Protein AF-A0A1Y4AAC9-F1 (afdb_monomer)

Structure (mmCIF, N/CA/C/O backbone):
data_AF-A0A1Y4AAC9-F1
#
_entry.id   AF-A0A1Y4AAC9-F1
#
loop_
_atom_site.group_PDB
_atom_site.id
_atom_site.type_symbol
_atom_site.label_atom_id
_atom_site.label_alt_id
_atom_site.label_comp_id
_atom_site.label_asym_id
_atom_site.label_entity_id
_atom_site.label_seq_id
_atom_site.pdbx_PDB_ins_code
_atom_site.Cartn_x
_atom_site.Cartn_y
_atom_site.Cartn_z
_atom_site.occupancy
_atom_site.B_iso_or_equiv
_atom_site.auth_seq_id
_atom_site.auth_comp_id
_atom_site.auth_asym_id
_atom_site.auth_atom_id
_atom_site.pdbx_PDB_model_num
ATOM 1 N N . MET A 1 1 ? -15.445 -63.178 -0.145 1.00 44.62 1 MET A N 1
ATOM 2 C CA . MET A 1 1 ? -15.438 -62.225 -1.276 1.00 44.62 1 MET A CA 1
ATOM 3 C C . MET A 1 1 ? -16.020 -60.891 -0.813 1.00 44.62 1 MET A C 1
ATOM 5 O O . MET A 1 1 ? -17.207 -60.673 -0.982 1.00 44.62 1 MET A O 1
ATOM 9 N N . GLN A 1 2 ? -15.232 -60.040 -0.141 1.00 46.06 2 GLN A N 1
ATOM 10 C CA . GLN A 1 2 ? -15.738 -58.754 0.384 1.00 46.06 2 GLN A CA 1
ATOM 11 C C . GLN A 1 2 ? -14.618 -57.751 0.736 1.00 46.06 2 GLN A C 1
ATOM 13 O O . GLN A 1 2 ? -14.763 -56.946 1.645 1.00 46.06 2 GLN A O 1
ATOM 18 N N . LYS A 1 3 ? -13.459 -57.831 0.064 1.00 42.75 3 LYS A N 1
ATOM 19 C CA . LYS A 1 3 ? -12.331 -56.900 0.289 1.00 42.75 3 LYS A CA 1
ATOM 20 C C . LYS A 1 3 ? -11.866 -56.167 -0.971 1.00 42.75 3 LYS A C 1
ATOM 22 O O . LYS A 1 3 ? -11.104 -55.218 -0.870 1.00 42.75 3 LYS A O 1
ATOM 27 N N . THR A 1 4 ? -12.376 -56.542 -2.142 1.00 48.53 4 THR A N 1
ATOM 28 C CA . THR A 1 4 ? -11.989 -55.939 -3.426 1.00 48.53 4 THR A CA 1
ATOM 29 C C . THR A 1 4 ? -12.880 -54.767 -3.847 1.00 48.53 4 THR A C 1
ATOM 31 O O . THR A 1 4 ? -12.538 -54.066 -4.788 1.00 48.53 4 THR A O 1
ATOM 34 N N . LEU A 1 5 ? -14.005 -54.525 -3.158 1.00 44.66 5 LEU A N 1
ATOM 35 C CA . LEU A 1 5 ? -14.966 -53.484 -3.552 1.00 44.66 5 LEU A CA 1
ATOM 36 C C . LEU A 1 5 ? -14.693 -52.101 -2.934 1.00 44.66 5 LEU A C 1
ATOM 38 O O . LEU A 1 5 ? -15.194 -51.108 -3.441 1.00 44.66 5 LEU A O 1
ATOM 42 N N . ILE A 1 6 ? -13.896 -52.016 -1.863 1.00 46.81 6 ILE A N 1
ATOM 43 C CA . ILE A 1 6 ? -13.642 -50.738 -1.165 1.00 46.81 6 ILE A CA 1
ATOM 44 C C . ILE A 1 6 ? -12.496 -49.950 -1.823 1.00 46.81 6 ILE A C 1
ATOM 46 O O . ILE A 1 6 ? -12.459 -48.728 -1.741 1.00 46.81 6 ILE A O 1
ATOM 50 N N . LEU A 1 7 ? -11.605 -50.616 -2.565 1.00 35.84 7 LEU A N 1
ATOM 51 C CA . LEU A 1 7 ? -10.463 -49.952 -3.204 1.00 35.84 7 LEU A CA 1
ATOM 52 C C . LEU A 1 7 ? -10.828 -49.204 -4.504 1.00 35.84 7 LEU A C 1
ATOM 54 O O . LEU A 1 7 ? -10.039 -48.398 -4.979 1.00 35.84 7 LEU A O 1
ATOM 58 N N . LEU A 1 8 ? -12.020 -49.437 -5.068 1.00 40.84 8 LEU A N 1
ATOM 59 C CA . LEU A 1 8 ? -12.463 -48.829 -6.333 1.00 40.84 8 LEU A CA 1
ATOM 60 C C . LEU A 1 8 ? -13.366 -47.596 -6.165 1.00 40.84 8 LEU A C 1
ATOM 62 O O . LEU A 1 8 ? -13.583 -46.888 -7.141 1.00 40.84 8 LEU A O 1
ATOM 66 N N . MET A 1 9 ? -13.838 -47.287 -4.951 1.00 39.00 9 MET A N 1
ATOM 67 C CA . MET A 1 9 ? -14.563 -46.031 -4.682 1.00 39.00 9 MET A CA 1
ATOM 68 C C . MET A 1 9 ? -13.679 -44.902 -4.134 1.00 39.00 9 MET A C 1
ATOM 70 O O . MET A 1 9 ? -14.119 -43.760 -4.096 1.00 39.00 9 MET A O 1
ATOM 74 N N . LEU A 1 10 ? -12.422 -45.181 -3.776 1.00 37.84 10 LEU A N 1
ATOM 75 C CA . LEU A 1 10 ? -11.463 -44.165 -3.310 1.00 37.84 10 LEU A CA 1
ATOM 76 C C . LEU A 1 10 ? -10.538 -43.618 -4.411 1.00 37.84 10 LEU A C 1
ATOM 78 O O . LEU A 1 10 ? -9.706 -42.761 -4.137 1.00 37.84 10 LEU A O 1
ATOM 82 N N . LEU A 1 11 ? -10.702 -44.068 -5.659 1.00 41.16 11 LEU A N 1
ATOM 83 C CA . LEU A 1 11 ? -9.898 -43.635 -6.812 1.00 41.16 11 LEU A CA 1
ATOM 84 C C . LEU A 1 11 ? -10.696 -42.878 -7.890 1.00 41.16 11 LEU A C 1
ATOM 86 O O . LEU A 1 11 ? -10.173 -42.629 -8.969 1.00 41.16 11 LEU A O 1
ATOM 90 N N . ALA A 1 12 ? -11.931 -42.461 -7.592 1.00 38.97 12 ALA A N 1
ATOM 91 C CA . ALA A 1 12 ? -12.775 -41.666 -8.495 1.00 38.97 12 ALA A CA 1
ATOM 92 C C . ALA A 1 12 ? -12.981 -40.205 -8.034 1.00 38.97 12 ALA A C 1
ATOM 94 O O . ALA A 1 12 ? -13.914 -39.547 -8.479 1.00 38.97 12 ALA A O 1
ATOM 95 N N . ALA A 1 13 ? -12.113 -39.695 -7.153 1.00 42.16 13 ALA A N 1
ATOM 96 C CA . ALA A 1 13 ? -12.060 -38.276 -6.774 1.00 42.16 13 ALA A CA 1
ATOM 97 C C . ALA A 1 13 ? -10.706 -37.628 -7.114 1.00 42.16 13 ALA A C 1
ATOM 99 O O . ALA A 1 13 ? -10.335 -36.604 -6.549 1.00 42.16 13 ALA A O 1
ATOM 100 N N . VAL A 1 14 ? -9.952 -38.231 -8.035 1.00 48.78 14 VAL A N 1
ATOM 101 C CA . VAL A 1 14 ? -8.763 -37.619 -8.625 1.00 48.78 14 VAL A CA 1
ATOM 102 C C . VAL A 1 14 ? -9.043 -37.429 -10.105 1.00 48.78 14 VAL A C 1
ATOM 104 O O . VAL A 1 14 ? -9.386 -38.386 -10.793 1.00 48.78 14 VAL A O 1
ATOM 107 N N . SER A 1 15 ? -8.842 -36.191 -10.556 1.00 44.12 15 SER A N 1
ATOM 108 C CA . SER A 1 15 ? -8.948 -35.694 -11.931 1.00 44.12 15 SER A CA 1
ATOM 109 C C . SER A 1 15 ? -10.313 -35.131 -12.334 1.00 44.12 15 SER A C 1
ATOM 111 O O . SER A 1 15 ? -11.095 -35.813 -12.987 1.00 44.12 15 SER A O 1
ATOM 113 N N . CYS A 1 16 ? -10.533 -33.846 -12.020 1.00 38.16 16 CYS A N 1
ATOM 114 C CA . CYS A 1 16 ? -10.817 -32.812 -13.028 1.00 38.16 16 CYS A CA 1
ATOM 115 C C . CYS A 1 16 ? -10.852 -31.402 -12.395 1.00 38.16 16 CYS A C 1
ATOM 117 O O . CYS A 1 16 ? -11.808 -31.067 -11.708 1.00 38.16 16 CYS A O 1
ATOM 119 N N . GLY A 1 17 ? -9.853 -30.567 -12.711 1.00 30.72 17 GLY A N 1
ATOM 120 C CA . GLY A 1 17 ? -10.037 -29.114 -12.852 1.00 30.72 17 GLY A CA 1
ATOM 121 C C . GLY A 1 17 ? -9.537 -28.200 -11.726 1.00 30.72 17 GLY A C 1
ATOM 122 O O . GLY A 1 17 ? -10.277 -27.921 -10.795 1.00 30.72 17 GLY A O 1
ATOM 123 N N . GLY A 1 18 ? -8.339 -27.639 -11.926 1.00 36.66 18 GLY A N 1
ATOM 124 C CA . GLY A 1 18 ? -7.965 -26.287 -11.493 1.00 36.66 18 GLY A CA 1
ATOM 125 C C . GLY A 1 18 ? -7.443 -26.123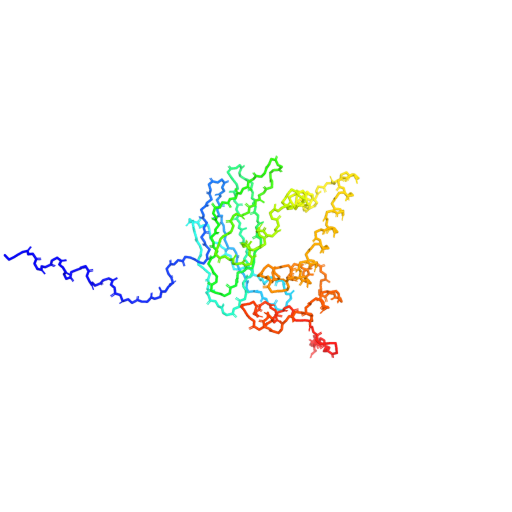 -10.065 1.00 36.66 18 GLY A C 1
ATOM 126 O O . GLY A 1 18 ? -8.109 -26.472 -9.099 1.00 36.66 18 GLY A O 1
ATOM 127 N N . ASP A 1 19 ? -6.310 -25.433 -9.931 1.00 48.91 19 ASP A N 1
ATOM 128 C CA . ASP A 1 19 ? -5.843 -24.759 -8.705 1.00 48.91 19 ASP A CA 1
ATOM 129 C C . ASP A 1 19 ? -6.827 -23.671 -8.194 1.00 48.91 19 ASP A C 1
ATOM 131 O O . ASP A 1 19 ? -6.437 -22.750 -7.484 1.00 48.91 19 ASP A O 1
ATOM 135 N N . SER A 1 20 ? -8.116 -23.734 -8.545 1.00 53.75 20 SER A N 1
ATOM 136 C CA . SER A 1 20 ? -9.133 -22.693 -8.356 1.00 53.75 20 SER A CA 1
ATOM 137 C C . SER A 1 20 ? -9.984 -22.863 -7.090 1.00 53.75 20 SER A C 1
ATOM 139 O O . SER A 1 20 ? -11.058 -22.282 -7.010 1.00 53.75 20 SER A O 1
ATOM 141 N N . GLN A 1 21 ? -9.570 -23.685 -6.118 1.00 61.66 21 GLN A N 1
ATOM 142 C CA . GLN A 1 21 ? -10.380 -23.927 -4.910 1.00 61.66 21 GLN A CA 1
ATOM 143 C C . GLN A 1 21 ? -10.087 -22.982 -3.743 1.00 61.66 21 GLN A C 1
ATOM 145 O O . GLN A 1 21 ? -10.960 -22.780 -2.902 1.00 61.66 21 GLN A O 1
ATOM 150 N N . ALA A 1 22 ? -8.884 -22.413 -3.656 1.00 74.88 22 ALA A N 1
ATOM 151 C CA . ALA A 1 22 ? -8.599 -21.432 -2.614 1.00 74.88 22 ALA A CA 1
ATOM 152 C C . ALA A 1 22 ? -9.186 -20.063 -3.008 1.00 74.88 22 ALA A C 1
ATOM 154 O O . ALA A 1 22 ? -9.116 -19.703 -4.188 1.00 74.88 22 ALA A O 1
ATOM 155 N N . PRO A 1 23 ? -9.724 -19.278 -2.060 1.00 86.38 23 PRO A N 1
ATOM 156 C CA . PRO A 1 23 ? -10.091 -17.891 -2.324 1.00 86.38 23 PRO A CA 1
ATOM 157 C C . PRO A 1 23 ? -8.843 -17.067 -2.688 1.00 86.38 23 PRO A C 1
ATOM 159 O O . PRO A 1 23 ? -7.718 -17.417 -2.309 1.00 86.38 23 PRO A O 1
ATOM 162 N N . ARG A 1 24 ? -9.020 -15.977 -3.442 1.00 88.50 24 ARG A N 1
ATOM 163 C CA . ARG A 1 24 ? -7.928 -15.023 -3.709 1.00 88.50 24 ARG A CA 1
ATOM 164 C C . ARG A 1 24 ? -7.608 -14.156 -2.504 1.00 88.50 24 ARG A C 1
ATOM 166 O O . ARG A 1 24 ? -6.478 -13.695 -2.400 1.00 88.50 24 ARG A O 1
ATOM 173 N N . ILE A 1 25 ? -8.571 -13.955 -1.610 1.00 89.00 25 ILE A N 1
ATOM 174 C CA . ILE A 1 25 ? -8.358 -13.305 -0.321 1.00 89.00 25 ILE A CA 1
ATOM 175 C C . ILE A 1 25 ? -8.896 -14.223 0.761 1.00 89.00 25 ILE A C 1
ATOM 177 O O . ILE A 1 25 ? -10.079 -14.528 0.772 1.00 89.00 25 ILE A O 1
ATOM 181 N N . ALA A 1 26 ? -8.050 -14.677 1.668 1.00 88.69 26 ALA A N 1
ATOM 182 C CA . ALA A 1 26 ? -8.460 -15.382 2.874 1.00 88.69 26 ALA A CA 1
ATOM 183 C C . ALA A 1 26 ? -8.191 -14.493 4.086 1.00 88.69 26 ALA A C 1
ATOM 185 O O . ALA A 1 26 ? -7.185 -13.787 4.110 1.00 88.69 26 ALA A O 1
ATOM 186 N N . ALA A 1 27 ? -9.056 -14.549 5.092 1.00 85.38 27 ALA A N 1
ATOM 187 C CA . ALA A 1 27 ? -8.858 -13.820 6.337 1.00 85.38 27 ALA A CA 1
ATOM 188 C C . ALA A 1 27 ? -9.124 -14.733 7.531 1.00 85.38 27 ALA A C 1
ATOM 190 O O . ALA A 1 27 ? -10.192 -15.336 7.638 1.00 85.38 27 ALA A O 1
ATOM 191 N N . SER A 1 28 ? -8.145 -14.821 8.422 1.00 82.31 28 SER A N 1
ATOM 192 C CA . SER A 1 28 ? -8.266 -15.419 9.744 1.00 82.31 28 SER A CA 1
ATOM 193 C C . SER A 1 28 ? -7.931 -14.318 10.729 1.00 82.31 28 SER A C 1
ATOM 195 O O . SER A 1 28 ? -6.770 -13.975 10.884 1.00 82.31 28 SER A O 1
ATOM 197 N N . LEU A 1 29 ? -8.947 -13.701 11.317 1.00 76.38 29 LEU A N 1
ATOM 198 C CA . LEU A 1 29 ? -8.775 -12.545 12.185 1.00 76.38 29 LEU A CA 1
ATOM 199 C C . LEU A 1 29 ? -9.280 -12.918 13.572 1.00 76.38 29 LEU A C 1
ATOM 201 O O . LEU A 1 29 ? -10.453 -13.257 13.721 1.00 76.38 29 LEU A O 1
ATOM 205 N N . ASP A 1 30 ? -8.395 -12.868 14.563 1.00 75.81 30 ASP A N 1
ATOM 206 C CA . ASP A 1 30 ? -8.762 -13.178 15.947 1.00 75.81 30 ASP A CA 1
ATOM 207 C C . ASP A 1 30 ? -9.533 -12.009 16.595 1.00 75.81 30 ASP A C 1
ATOM 209 O O . ASP A 1 30 ? -10.535 -12.234 17.272 1.00 75.81 30 ASP A O 1
ATOM 213 N N . ASP A 1 31 ? -9.127 -10.764 16.303 1.00 78.38 31 ASP A N 1
ATOM 214 C CA . ASP A 1 31 ? -9.644 -9.540 16.944 1.00 78.38 31 ASP A CA 1
ATOM 215 C C . ASP A 1 31 ? -10.476 -8.626 16.017 1.00 78.38 31 ASP A C 1
ATOM 217 O O . ASP A 1 31 ? -10.796 -7.482 16.358 1.00 78.38 31 ASP A O 1
ATOM 221 N N . ALA A 1 32 ? -10.848 -9.110 14.832 1.00 81.31 32 ALA A N 1
ATOM 222 C CA . ALA A 1 32 ? -11.668 -8.366 13.879 1.00 81.31 32 ALA A CA 1
ATOM 223 C C . ALA A 1 32 ? -12.526 -9.304 13.023 1.00 81.31 32 ALA A C 1
ATOM 225 O O . ALA A 1 32 ? -12.257 -10.494 12.910 1.00 81.31 32 ALA A O 1
ATOM 226 N N . THR A 1 33 ? -13.557 -8.763 12.385 1.00 83.06 33 THR A N 1
ATOM 227 C CA . THR A 1 33 ? -14.346 -9.462 11.364 1.00 83.06 33 THR A CA 1
ATOM 228 C C . THR A 1 33 ? -14.108 -8.799 10.015 1.00 83.06 33 THR A C 1
ATOM 230 O O . THR A 1 33 ? -14.133 -7.577 9.928 1.00 83.06 33 THR A O 1
ATOM 233 N N . LEU A 1 34 ? -13.862 -9.588 8.963 1.00 84.38 34 LEU A N 1
ATOM 234 C CA . LEU A 1 34 ? -13.839 -9.086 7.588 1.00 84.38 34 LEU A CA 1
ATOM 235 C C . LEU A 1 34 ? -15.287 -8.933 7.099 1.00 84.38 34 LEU A C 1
ATOM 237 O O . LEU A 1 34 ? -15.925 -9.904 6.690 1.00 84.38 34 LEU A O 1
ATOM 241 N N . ASP A 1 35 ? -15.802 -7.710 7.141 1.00 83.44 35 ASP A N 1
ATOM 242 C CA . ASP A 1 35 ? -17.189 -7.397 6.785 1.00 83.44 35 ASP A CA 1
ATOM 243 C C . ASP A 1 35 ? -17.414 -7.318 5.280 1.00 83.44 35 ASP A C 1
ATOM 245 O O . ASP A 1 35 ? -18.548 -7.406 4.811 1.00 83.44 35 ASP A O 1
ATOM 249 N N . GLY A 1 36 ? -16.349 -7.123 4.505 1.00 86.56 36 GLY A N 1
ATOM 250 C CA . GLY A 1 36 ? -16.463 -7.008 3.063 1.00 86.56 36 GLY A CA 1
ATOM 251 C C . GLY A 1 36 ? -15.125 -6.883 2.354 1.00 86.56 36 GLY A C 1
ATOM 252 O O . GLY A 1 36 ? -14.128 -6.422 2.907 1.00 86.56 36 GLY A O 1
ATOM 253 N N . VAL A 1 37 ? -15.135 -7.295 1.090 1.00 88.19 37 VAL A N 1
ATOM 254 C CA . VAL A 1 37 ? -14.040 -7.105 0.142 1.00 88.19 37 VAL A CA 1
ATOM 255 C C . VAL A 1 37 ? -14.589 -6.455 -1.113 1.00 88.19 37 VAL A C 1
ATOM 257 O O . VAL A 1 37 ? -15.262 -7.084 -1.931 1.00 88.19 37 VAL A O 1
ATOM 260 N N . GLU A 1 38 ? -14.281 -5.183 -1.265 1.00 89.44 38 GLU A N 1
ATOM 261 C CA . GLU A 1 38 ? -14.566 -4.409 -2.458 1.00 89.44 38 GLU A CA 1
ATOM 262 C C . GLU A 1 38 ? -13.366 -4.485 -3.403 1.00 89.44 38 GLU A C 1
ATOM 264 O O . GLU A 1 38 ? -12.216 -4.430 -2.969 1.00 89.44 38 GLU A O 1
ATOM 269 N N . TYR A 1 39 ? -13.602 -4.608 -4.708 1.00 89.62 39 TYR A N 1
ATOM 270 C CA . TYR A 1 39 ? -12.514 -4.550 -5.685 1.00 89.62 39 TYR A CA 1
ATOM 271 C C . TYR A 1 39 ? -12.932 -3.860 -6.980 1.00 89.62 39 TYR A C 1
ATOM 273 O O . TYR A 1 39 ? -14.109 -3.860 -7.360 1.00 89.62 39 TYR A O 1
ATOM 281 N N . ALA A 1 40 ? -11.950 -3.261 -7.644 1.00 90.25 40 ALA A N 1
ATOM 282 C CA . ALA A 1 40 ? -12.085 -2.684 -8.970 1.00 90.25 40 ALA A CA 1
ATOM 283 C C . ALA A 1 40 ? -10.763 -2.803 -9.735 1.00 90.25 40 ALA A C 1
ATOM 285 O O . ALA A 1 40 ? -9.696 -2.706 -9.115 1.00 90.25 40 ALA A O 1
ATOM 286 N N . PRO A 1 41 ? -10.811 -2.910 -11.073 1.00 89.50 41 PRO A N 1
ATOM 287 C CA . PRO A 1 41 ? -9.600 -2.828 -11.865 1.00 89.50 41 PRO A CA 1
ATOM 288 C C . PRO A 1 41 ? -8.900 -1.500 -11.644 1.00 89.50 41 PRO A C 1
ATOM 290 O O . PRO A 1 41 ? -9.533 -0.440 -11.592 1.00 89.50 41 PRO A O 1
ATOM 293 N N . LEU A 1 42 ? -7.576 -1.565 -11.560 1.00 87.44 42 LEU A N 1
ATOM 294 C CA . LEU A 1 42 ? -6.750 -0.380 -11.643 1.00 87.44 42 LEU A CA 1
ATOM 295 C C . LEU A 1 42 ? -6.597 -0.004 -13.122 1.00 87.44 42 LEU A C 1
ATOM 297 O O . LEU A 1 42 ? -5.992 -0.739 -13.900 1.00 87.44 42 LEU A O 1
ATOM 301 N N . GLU A 1 43 ? -7.155 1.138 -13.518 1.00 78.50 43 GLU A N 1
ATOM 302 C CA . GLU A 1 43 ? -7.109 1.641 -14.896 1.00 78.50 43 GLU A CA 1
ATOM 303 C C . GLU A 1 43 ? -6.557 3.073 -14.930 1.00 78.50 43 GLU A C 1
ATOM 305 O O . GLU A 1 43 ? -6.632 3.791 -13.938 1.00 78.50 43 GLU A O 1
ATOM 310 N N . GLY A 1 44 ? -5.994 3.478 -16.077 1.00 65.31 44 GLY A N 1
ATOM 311 C CA . GLY A 1 44 ? -5.611 4.846 -16.478 1.00 65.31 44 GLY A CA 1
ATOM 312 C C . GLY A 1 44 ? -5.234 5.869 -15.389 1.00 65.31 44 GLY A C 1
ATOM 313 O O . GLY A 1 44 ? -4.070 6.252 -15.269 1.00 65.31 44 GLY A O 1
ATOM 314 N N . SER A 1 45 ? -6.224 6.362 -14.639 1.00 63.12 45 SER A N 1
ATOM 315 C CA . SER A 1 45 ? -6.116 7.414 -13.619 1.00 63.12 45 SER A CA 1
ATOM 316 C C . SER A 1 45 ? -5.385 7.009 -12.331 1.00 63.12 45 SER A C 1
ATOM 318 O O . SER A 1 45 ? -5.190 7.872 -11.481 1.00 63.12 45 SER A O 1
ATOM 320 N N . LEU A 1 46 ? -4.985 5.738 -12.162 1.00 69.12 46 LEU A N 1
ATOM 321 C CA . LEU A 1 46 ? -4.492 5.144 -10.893 1.00 69.12 46 LEU A CA 1
ATOM 322 C C . LEU A 1 46 ? -5.489 5.194 -9.741 1.00 69.12 46 LEU A C 1
ATOM 324 O O . LEU A 1 46 ? -5.213 4.657 -8.674 1.00 69.12 46 LEU A O 1
ATOM 328 N N . GLN A 1 47 ? -6.640 5.824 -9.939 1.00 70.44 47 GLN A N 1
ATOM 329 C CA . GLN A 1 47 ? -7.742 5.710 -9.016 1.00 70.44 47 GLN A CA 1
ATOM 330 C C . GLN A 1 47 ? -8.527 4.468 -9.393 1.00 70.44 47 GLN A C 1
ATOM 332 O O . GLN A 1 47 ? -8.805 4.224 -10.570 1.00 70.44 47 GLN A O 1
ATOM 337 N N . ALA A 1 48 ? -8.860 3.676 -8.381 1.00 67.88 48 ALA A N 1
ATOM 338 C CA . ALA A 1 48 ? -9.776 2.569 -8.551 1.00 67.88 48 ALA A CA 1
ATOM 339 C C . ALA A 1 48 ? -11.071 3.086 -9.197 1.00 67.88 48 ALA A C 1
ATOM 341 O O . ALA A 1 48 ? -11.567 4.160 -8.840 1.00 67.88 48 ALA A O 1
ATOM 342 N N . GLY A 1 49 ? -11.608 2.329 -10.155 1.00 70.25 49 GLY A N 1
ATOM 343 C CA . GLY A 1 49 ? -12.948 2.585 -10.673 1.00 70.25 49 GLY A CA 1
ATOM 344 C C . GLY A 1 49 ? -14.020 2.427 -9.586 1.00 70.25 49 GLY A C 1
ATOM 345 O O . GLY A 1 49 ? -13.738 2.290 -8.396 1.00 70.25 49 GLY A O 1
ATOM 346 N N . SER A 1 50 ? -15.290 2.397 -9.989 1.00 76.19 50 SER A N 1
ATOM 347 C CA . SER A 1 50 ? -16.360 2.024 -9.060 1.00 76.19 50 SER A CA 1
ATOM 348 C C . SER A 1 50 ? -16.122 0.606 -8.536 1.00 76.19 50 SER A C 1
ATOM 350 O O . SER A 1 50 ? -16.069 -0.339 -9.327 1.00 76.19 50 SER A O 1
ATOM 352 N N . TYR A 1 51 ? -15.998 0.469 -7.218 1.00 79.19 51 TYR A N 1
ATOM 353 C CA . TYR A 1 51 ? -15.874 -0.823 -6.556 1.00 79.19 51 TYR A CA 1
ATOM 354 C C . TYR A 1 51 ? -17.106 -1.691 -6.814 1.00 79.19 51 TYR A C 1
ATOM 356 O O . TYR A 1 51 ? -18.248 -1.229 -6.736 1.00 79.19 51 TYR A O 1
ATOM 364 N N . THR A 1 52 ? -16.872 -2.967 -7.117 1.00 74.50 52 THR A N 1
ATOM 365 C CA . THR A 1 52 ? -17.944 -3.963 -7.139 1.00 74.50 52 THR A CA 1
ATOM 366 C C . THR A 1 52 ? -18.312 -4.281 -5.693 1.00 74.50 52 THR A C 1
ATOM 368 O O . THR A 1 52 ? -17.450 -4.690 -4.916 1.00 74.50 52 THR A O 1
ATOM 371 N N . ALA A 1 53 ? -19.577 -4.045 -5.333 1.00 61.88 53 ALA A N 1
ATOM 372 C CA . ALA A 1 53 ? -20.065 -4.158 -3.961 1.00 61.88 53 ALA A CA 1
ATOM 373 C C . ALA A 1 53 ? -19.883 -5.572 -3.384 1.00 61.88 53 ALA A C 1
ATOM 375 O O . ALA A 1 53 ? -20.184 -6.571 -4.045 1.00 61.88 53 ALA A O 1
ATOM 376 N N . ALA A 1 54 ? -19.427 -5.626 -2.132 1.00 61.88 54 ALA A N 1
ATOM 377 C CA . ALA A 1 54 ? -19.161 -6.850 -1.386 1.00 61.88 54 ALA A CA 1
ATOM 378 C C . ALA A 1 54 ? -20.361 -7.316 -0.544 1.00 61.88 54 ALA A C 1
ATOM 380 O O . ALA A 1 54 ? -21.204 -6.525 -0.129 1.00 61.88 54 ALA A O 1
ATOM 381 N N . THR A 1 55 ? -20.400 -8.619 -0.257 1.00 58.62 55 THR A N 1
ATOM 382 C CA . THR A 1 55 ? -21.275 -9.258 0.747 1.00 58.62 55 THR A CA 1
ATOM 383 C C . THR A 1 55 ? -20.428 -9.582 1.988 1.00 58.62 55 THR A C 1
ATOM 385 O O . THR A 1 55 ? -19.242 -9.835 1.793 1.00 58.62 55 THR A O 1
ATOM 388 N N . PRO A 1 56 ? -20.970 -9.629 3.223 1.00 60.31 56 PRO A N 1
ATOM 389 C CA . PRO A 1 56 ? -20.246 -10.130 4.397 1.00 60.31 56 PRO A CA 1
ATOM 390 C C . PRO A 1 56 ? -19.666 -11.525 4.176 1.00 60.31 56 PRO A C 1
ATOM 392 O O . PRO A 1 56 ? -20.351 -12.391 3.625 1.00 60.31 56 PRO A O 1
ATOM 395 N N . LEU A 1 57 ? -18.420 -11.757 4.601 1.00 62.59 57 LEU A N 1
ATOM 396 C CA . LEU A 1 57 ? -17.702 -12.996 4.300 1.00 62.59 57 LEU A CA 1
ATOM 397 C C . LEU A 1 57 ? -17.266 -13.734 5.557 1.00 62.59 57 LEU A C 1
ATOM 399 O O . LEU A 1 57 ? -16.577 -13.202 6.419 1.00 62.59 57 LEU A O 1
ATOM 403 N N . GLY A 1 58 ? -17.582 -15.026 5.599 1.00 61.12 58 GLY A N 1
ATOM 404 C CA . GLY A 1 58 ? -16.894 -15.960 6.481 1.00 61.12 58 GLY A CA 1
ATOM 405 C C . GLY A 1 58 ? -15.558 -16.379 5.868 1.00 61.12 58 GLY A C 1
ATOM 406 O O . GLY A 1 58 ? -15.529 -17.276 5.030 1.00 61.12 58 GLY A O 1
ATOM 407 N N . GLY A 1 59 ? -14.459 -15.750 6.290 1.00 67.38 59 GLY A N 1
ATOM 408 C CA . GLY A 1 59 ? -13.092 -16.278 6.154 1.00 67.38 59 GLY A CA 1
ATOM 409 C C . GLY A 1 59 ? -12.424 -16.234 4.769 1.00 67.38 59 GLY A C 1
ATOM 410 O O . GLY A 1 59 ? -11.240 -16.562 4.667 1.00 67.38 59 GLY A O 1
ATOM 411 N N . GLY A 1 60 ? -13.113 -15.814 3.701 1.00 79.06 60 GLY A N 1
ATOM 412 C CA . GLY A 1 60 ? -12.468 -15.592 2.402 1.00 79.06 60 GLY A CA 1
ATOM 413 C C . GLY A 1 60 ? -13.373 -15.106 1.267 1.00 79.06 60 GLY A C 1
ATOM 414 O O . GLY A 1 60 ? -14.595 -15.219 1.329 1.00 79.06 60 GLY A O 1
ATOM 415 N N . TYR A 1 61 ? -12.741 -14.572 0.221 1.00 84.94 61 TYR A N 1
ATOM 416 C CA . TYR A 1 61 ? -13.340 -13.983 -0.971 1.00 84.94 61 TYR A CA 1
ATOM 417 C C . TYR A 1 61 ? -12.648 -14.448 -2.250 1.00 84.94 61 TYR A C 1
ATOM 419 O O . TYR A 1 61 ? -11.415 -14.510 -2.320 1.00 84.94 61 TYR A O 1
ATOM 427 N N . ASP A 1 62 ? -13.438 -14.704 -3.288 1.00 87.12 62 ASP A N 1
ATOM 428 C CA . ASP A 1 62 ? -12.917 -14.997 -4.617 1.00 87.12 62 ASP A CA 1
ATOM 429 C C . ASP A 1 62 ? -13.050 -13.772 -5.527 1.00 87.12 62 ASP A C 1
ATOM 431 O O . ASP A 1 62 ? -14.134 -13.214 -5.698 1.00 87.12 62 ASP A O 1
ATOM 435 N N . ILE A 1 63 ? -11.924 -13.348 -6.097 1.00 86.38 63 ILE A N 1
ATOM 436 C CA . ILE A 1 63 ? -11.841 -12.249 -7.063 1.00 86.38 63 ILE A CA 1
ATOM 437 C C . ILE A 1 63 ? -11.483 -12.894 -8.404 1.00 86.38 63 ILE A C 1
ATOM 439 O O . ILE A 1 63 ? -10.624 -13.772 -8.425 1.00 86.38 63 ILE A O 1
ATOM 443 N N . PRO A 1 64 ? -12.076 -12.494 -9.539 1.00 85.81 64 PRO A N 1
ATOM 444 C CA . PRO A 1 64 ? -11.663 -13.022 -10.834 1.00 85.81 64 PRO A CA 1
ATOM 445 C C . PRO A 1 64 ? -10.152 -12.856 -11.037 1.00 85.81 64 PRO A C 1
ATOM 447 O O . PRO A 1 64 ? -9.623 -11.754 -10.892 1.00 85.81 64 PRO A O 1
ATOM 450 N N . ASP A 1 65 ? -9.445 -13.944 -11.344 1.00 86.19 65 ASP A N 1
ATOM 451 C CA . ASP A 1 65 ? -8.032 -13.859 -11.712 1.00 86.19 65 ASP A CA 1
ATOM 452 C C . ASP A 1 65 ? -7.927 -13.398 -13.165 1.00 86.19 65 ASP A C 1
ATOM 454 O O . ASP A 1 65 ? -8.382 -14.071 -14.092 1.00 86.19 65 ASP A O 1
ATOM 458 N N . GLN A 1 66 ? -7.404 -12.193 -13.345 1.00 85.81 66 GLN A N 1
ATOM 459 C CA . GLN A 1 66 ? -7.295 -11.520 -14.630 1.00 85.81 66 GLN A CA 1
ATOM 460 C C . GLN A 1 66 ? -5.860 -11.031 -14.808 1.00 85.81 66 GLN A C 1
ATOM 462 O O . GLN A 1 66 ? -5.152 -10.786 -13.834 1.00 85.81 66 GLN A O 1
ATOM 467 N N . GLU A 1 67 ? -5.431 -10.829 -16.053 1.00 88.44 67 GLU A N 1
ATOM 468 C CA . GLU A 1 67 ? -4.091 -10.319 -16.387 1.00 88.44 67 GLU A CA 1
ATOM 469 C C . GLU A 1 67 ? -3.944 -8.802 -16.116 1.00 88.44 67 GLU A C 1
ATOM 471 O O . GLU A 1 67 ? -3.362 -8.063 -16.906 1.00 88.44 67 GLU A O 1
ATOM 476 N N . ARG A 1 68 ? -4.498 -8.307 -15.003 1.00 89.31 68 ARG A N 1
ATOM 477 C CA . ARG A 1 68 ? -4.461 -6.900 -14.582 1.00 89.31 68 ARG A CA 1
ATOM 478 C C . ARG A 1 68 ? -4.324 -6.774 -13.067 1.00 89.31 68 ARG A C 1
ATOM 480 O O . ARG A 1 68 ? -4.565 -7.725 -12.329 1.00 89.31 68 ARG A O 1
ATOM 487 N N . VAL A 1 69 ? -3.942 -5.586 -12.609 1.00 92.06 69 VAL A N 1
ATOM 488 C CA . VAL A 1 69 ? -3.904 -5.268 -11.176 1.00 92.06 69 VAL A CA 1
ATOM 489 C C . VAL A 1 69 ? -5.291 -4.833 -10.725 1.00 92.06 69 VAL A C 1
ATOM 491 O O . VAL A 1 69 ? -5.915 -3.981 -11.358 1.00 92.06 69 VAL A O 1
ATOM 494 N N . GLU A 1 70 ? -5.762 -5.404 -9.625 1.00 91.81 70 GLU A N 1
ATOM 495 C CA . GLU A 1 70 ? -7.007 -5.004 -8.973 1.00 91.81 70 GLU A CA 1
ATOM 496 C C . GLU A 1 70 ? -6.666 -4.123 -7.763 1.00 91.81 70 GLU A C 1
ATOM 498 O O . GLU A 1 70 ? -5.774 -4.455 -6.982 1.00 91.81 70 GLU A O 1
ATOM 503 N N . SER A 1 71 ? -7.370 -3.005 -7.579 1.00 92.19 71 SER A N 1
ATOM 504 C CA . SER A 1 71 ? -7.387 -2.321 -6.288 1.00 92.19 71 SER A CA 1
ATOM 505 C C . SER A 1 71 ? -8.439 -2.983 -5.415 1.00 92.19 71 SER A C 1
ATOM 507 O O . SER A 1 71 ? -9.605 -3.080 -5.797 1.00 92.19 71 SER A O 1
ATOM 509 N N . VAL A 1 72 ? -8.020 -3.425 -4.239 1.00 91.25 72 VAL A N 1
ATOM 510 C CA . VAL A 1 72 ? -8.863 -4.099 -3.261 1.00 91.25 72 VAL A CA 1
ATOM 511 C C . VAL A 1 72 ? -9.031 -3.187 -2.060 1.00 91.25 72 VAL A C 1
ATOM 513 O O . VAL A 1 72 ? -8.050 -2.660 -1.544 1.00 91.25 72 VAL A O 1
ATOM 516 N N . ARG A 1 73 ? -10.267 -3.026 -1.601 1.00 90.00 73 ARG A N 1
ATOM 517 C CA . ARG A 1 73 ? -10.595 -2.404 -0.327 1.00 90.00 73 ARG A CA 1
ATOM 518 C C . ARG A 1 73 ? -11.174 -3.458 0.607 1.00 90.00 73 ARG A C 1
ATOM 520 O O . ARG A 1 73 ? -12.198 -4.073 0.322 1.00 90.00 73 ARG A O 1
ATOM 527 N N . LEU A 1 74 ? -10.479 -3.679 1.709 1.00 89.06 74 LEU A N 1
ATOM 528 C CA . LEU A 1 74 ? -10.876 -4.577 2.780 1.00 89.06 74 LEU A CA 1
ATOM 529 C C . LEU A 1 74 ? -11.600 -3.753 3.840 1.00 89.06 74 LEU A C 1
ATOM 531 O O . LEU A 1 74 ? -11.084 -2.719 4.262 1.00 89.06 74 LEU A O 1
ATOM 535 N N . LEU A 1 75 ? -12.785 -4.202 4.237 1.00 87.75 75 LEU A N 1
ATOM 536 C CA . LEU A 1 75 ? -13.611 -3.568 5.258 1.00 87.75 75 LEU A CA 1
ATOM 537 C C . LEU A 1 75 ? -13.638 -4.483 6.478 1.00 87.75 75 LEU A C 1
ATOM 539 O O . LEU A 1 75 ? -14.016 -5.651 6.356 1.00 87.75 75 LEU A O 1
ATOM 543 N N . PHE A 1 76 ? -13.230 -3.963 7.629 1.00 85.00 76 PHE A N 1
ATOM 544 C CA . PHE A 1 76 ? -13.186 -4.707 8.879 1.00 85.00 76 PHE A CA 1
ATOM 545 C C . PHE A 1 76 ? -13.992 -4.011 9.966 1.00 85.00 76 PHE A C 1
ATOM 547 O O . PHE A 1 76 ? -14.085 -2.788 9.985 1.00 85.00 76 PHE A O 1
ATOM 554 N N . THR A 1 77 ? -14.469 -4.788 10.929 1.00 83.88 77 THR A N 1
ATOM 555 C CA . THR A 1 77 ? -14.981 -4.285 12.202 1.00 83.88 77 THR A CA 1
ATOM 556 C C . THR A 1 77 ? -14.186 -4.957 13.306 1.00 83.88 77 THR A C 1
ATOM 558 O O . THR A 1 77 ? -14.149 -6.188 13.392 1.00 83.88 77 THR A O 1
ATOM 561 N N . THR A 1 78 ? -13.513 -4.161 14.133 1.00 80.88 78 THR A N 1
ATOM 562 C CA . THR A 1 78 ? -12.767 -4.661 15.297 1.00 80.88 78 THR A CA 1
ATOM 563 C C . THR A 1 78 ? -13.719 -5.263 16.336 1.00 80.88 78 THR A C 1
ATOM 565 O O . THR A 1 78 ? -14.920 -4.982 16.322 1.00 80.88 78 THR A O 1
ATOM 568 N N . LEU A 1 79 ? -13.212 -6.074 17.273 1.00 79.06 79 LEU A N 1
ATOM 569 C CA . LEU A 1 79 ? -14.028 -6.612 18.378 1.00 79.06 79 LEU A CA 1
ATOM 570 C C . LEU A 1 79 ? -14.740 -5.522 19.196 1.00 79.06 79 LEU A C 1
ATOM 572 O O . LEU A 1 79 ? -15.849 -5.747 19.683 1.00 79.06 79 LEU A O 1
ATOM 576 N N . ASP A 1 80 ? -14.135 -4.338 19.302 1.00 78.12 80 ASP A N 1
ATOM 577 C CA . ASP A 1 80 ? -14.712 -3.178 19.988 1.00 78.12 80 ASP A CA 1
ATOM 578 C C . ASP A 1 80 ? -15.764 -2.428 19.144 1.00 78.12 80 ASP A C 1
ATOM 580 O O . ASP A 1 80 ? -16.365 -1.457 19.606 1.00 78.12 80 ASP A O 1
ATOM 584 N N . GLY A 1 81 ? -16.028 -2.888 17.917 1.00 78.94 81 GLY A N 1
ATOM 585 C CA . GLY A 1 81 ? -17.061 -2.357 17.030 1.00 78.94 81 GLY A CA 1
ATOM 586 C C . GLY A 1 81 ? -16.626 -1.158 16.186 1.00 78.94 81 GLY A C 1
ATOM 587 O O . GLY A 1 81 ? -17.491 -0.469 15.640 1.00 78.94 81 GLY A O 1
ATOM 588 N N . TYR A 1 82 ? -15.323 -0.887 16.075 1.00 78.31 82 TYR A N 1
ATOM 589 C CA . TYR A 1 82 ? -14.815 0.198 15.235 1.00 78.31 82 TYR A CA 1
ATOM 590 C C . TYR A 1 82 ? -14.613 -0.283 13.793 1.00 78.31 82 TYR A C 1
ATOM 592 O O . TYR A 1 82 ? -13.934 -1.293 13.588 1.00 78.31 82 TYR A O 1
ATOM 600 N N . PRO A 1 83 ? -15.18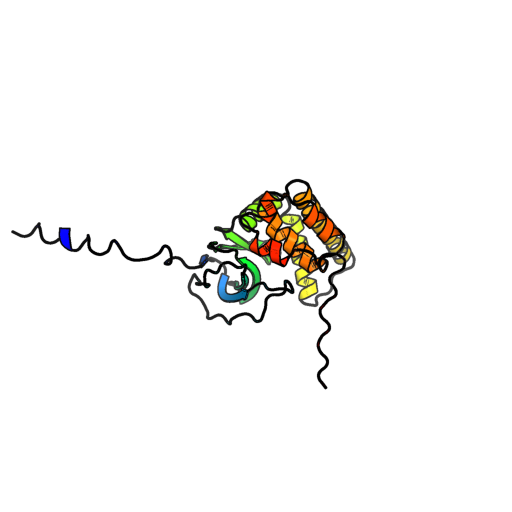8 0.412 12.793 1.00 81.75 83 PRO A N 1
ATOM 601 C CA . PRO A 1 83 ? -14.963 0.084 11.397 1.00 81.75 83 PRO A CA 1
ATOM 602 C C . PRO A 1 83 ? -13.575 0.556 10.951 1.00 81.75 83 PRO A C 1
ATOM 604 O O . PRO A 1 83 ? -13.187 1.696 11.196 1.00 81.75 83 PRO A O 1
ATOM 607 N N . GLU A 1 84 ? -12.867 -0.309 10.240 1.00 82.12 84 GLU A N 1
ATOM 608 C CA . GLU A 1 84 ? -11.544 -0.080 9.668 1.00 82.12 84 GLU A CA 1
ATOM 609 C C . GLU A 1 84 ? -11.573 -0.386 8.166 1.00 82.12 84 GLU A C 1
ATOM 611 O O . GLU A 1 84 ? -12.310 -1.261 7.701 1.00 82.12 84 GLU A O 1
ATOM 616 N N . GLN A 1 85 ? -10.761 0.328 7.386 1.00 86.25 85 GLN A N 1
ATOM 617 C CA . GLN A 1 85 ? -10.645 0.096 5.945 1.00 86.25 85 GLN A CA 1
ATOM 618 C C . GLN A 1 85 ? -9.187 0.063 5.500 1.00 86.25 85 GLN A C 1
ATOM 620 O O . GLN A 1 85 ? -8.384 0.893 5.914 1.00 86.25 85 GLN A O 1
ATOM 625 N N . TRP A 1 86 ? -8.861 -0.876 4.614 1.00 87.56 86 TRP A N 1
ATOM 626 C CA . TRP A 1 86 ? -7.518 -1.027 4.057 1.00 87.56 86 TRP A CA 1
ATOM 627 C C . TRP A 1 86 ? -7.568 -1.126 2.548 1.00 87.56 86 TRP A C 1
ATOM 629 O O . TRP A 1 86 ? -8.305 -1.946 2.004 1.00 87.56 86 TRP A O 1
ATOM 639 N N . GLN A 1 87 ? -6.755 -0.323 1.868 1.00 88.75 87 GLN A N 1
ATOM 640 C CA . GLN A 1 87 ? -6.606 -0.396 0.422 1.00 88.75 87 GLN A CA 1
ATOM 641 C C . GLN A 1 87 ? -5.296 -1.090 0.059 1.00 88.75 87 GLN A C 1
ATOM 643 O O . GLN A 1 87 ? -4.224 -0.686 0.499 1.00 88.75 87 GLN A O 1
ATOM 648 N N . LEU A 1 88 ? -5.392 -2.117 -0.779 1.00 92.62 88 LEU A N 1
ATOM 649 C CA . LEU A 1 88 ? -4.270 -2.899 -1.279 1.00 92.62 88 LEU A CA 1
ATOM 650 C C . LEU A 1 88 ? -4.340 -3.011 -2.809 1.00 92.62 88 LEU A C 1
ATOM 652 O O . LEU A 1 88 ? -5.382 -2.795 -3.435 1.00 92.62 88 LEU A O 1
ATOM 656 N N . LEU A 1 89 ? -3.218 -3.379 -3.411 1.00 93.88 89 LEU A N 1
ATOM 657 C CA . LEU A 1 89 ? -3.111 -3.843 -4.783 1.00 93.88 89 LEU A CA 1
ATOM 658 C C . LEU A 1 89 ? -3.069 -5.367 -4.771 1.00 93.88 89 LEU A C 1
ATOM 660 O O . LEU A 1 89 ? -2.303 -5.966 -4.024 1.00 93.88 89 LEU A O 1
ATOM 664 N N . LEU A 1 90 ? -3.857 -5.999 -5.627 1.00 93.25 90 LEU A N 1
ATOM 665 C CA . LEU A 1 90 ? -3.820 -7.436 -5.837 1.00 93.25 90 LEU A CA 1
ATOM 666 C C . LEU A 1 90 ? -3.314 -7.712 -7.253 1.00 93.25 90 LEU A C 1
ATOM 668 O O . LEU A 1 90 ? -3.966 -7.369 -8.243 1.00 93.25 90 LEU A O 1
ATOM 672 N N . PHE A 1 91 ? -2.134 -8.322 -7.345 1.00 93.38 91 PHE A N 1
ATOM 673 C CA . PHE A 1 91 ? -1.493 -8.627 -8.623 1.00 93.38 91 PHE A CA 1
ATOM 674 C C . PHE A 1 91 ? -2.019 -9.946 -9.221 1.00 93.38 91 PHE A C 1
ATOM 676 O O . PHE A 1 91 ? -2.520 -10.801 -8.481 1.00 93.38 91 PHE A O 1
ATOM 683 N N . PRO A 1 92 ? -1.917 -10.142 -10.552 1.00 90.94 92 PRO A N 1
ATOM 684 C CA . PRO A 1 92 ? -2.327 -11.387 -11.206 1.00 90.94 92 PRO A CA 1
ATOM 685 C C . PRO A 1 92 ? -1.709 -12.625 -10.549 1.00 90.94 92 PRO A C 1
ATOM 687 O O . PRO A 1 92 ? -0.510 -12.646 -10.259 1.00 90.94 92 PRO A O 1
ATOM 690 N N . GLY A 1 93 ? -2.527 -13.648 -10.303 1.00 89.44 93 GLY A N 1
ATOM 691 C CA . GLY A 1 93 ? -2.100 -14.896 -9.667 1.00 89.44 93 GLY A CA 1
ATOM 692 C C . GLY A 1 93 ? -1.776 -14.812 -8.168 1.00 89.44 93 GLY A C 1
ATOM 693 O O . GLY A 1 93 ? -1.490 -15.846 -7.562 1.00 89.44 93 GLY A O 1
ATOM 694 N N . GLU A 1 94 ? -1.828 -13.631 -7.536 1.00 91.94 94 GLU A N 1
ATOM 695 C CA . GLU A 1 94 ? -1.639 -13.525 -6.086 1.00 91.94 94 GLU A CA 1
ATOM 696 C C . GLU A 1 94 ? -2.858 -14.023 -5.306 1.00 91.94 94 GLU A C 1
ATOM 698 O O . GLU A 1 94 ? -4.015 -13.895 -5.732 1.00 91.94 94 GLU A O 1
ATOM 703 N N . ARG A 1 95 ? -2.557 -14.593 -4.136 1.00 90.69 95 ARG A N 1
ATOM 704 C CA . ARG A 1 95 ? -3.520 -15.105 -3.164 1.00 90.69 95 ARG A CA 1
ATOM 705 C C . ARG A 1 95 ? -3.191 -14.485 -1.817 1.00 90.69 95 ARG A C 1
ATOM 707 O O . ARG A 1 95 ? -2.301 -14.964 -1.123 1.00 90.69 95 ARG A O 1
ATOM 714 N N . LEU A 1 96 ? -3.888 -13.413 -1.473 1.00 91.06 96 LEU A N 1
ATOM 715 C CA . LEU A 1 96 ? -3.710 -12.727 -0.205 1.00 91.06 96 LEU A CA 1
ATOM 716 C C . LEU A 1 96 ? -4.276 -13.572 0.932 1.00 91.06 96 LEU A C 1
ATOM 718 O O . LEU A 1 96 ? -5.401 -14.068 0.869 1.00 91.06 96 LEU A O 1
ATOM 722 N N . ARG A 1 97 ? -3.501 -13.699 1.998 1.00 89.94 97 ARG A N 1
ATOM 723 C CA . ARG A 1 97 ? -3.951 -14.233 3.275 1.00 89.94 97 ARG A CA 1
ATOM 724 C C . ARG A 1 97 ? -3.688 -13.189 4.345 1.00 89.94 97 ARG A C 1
ATOM 726 O O . ARG A 1 97 ? -2.570 -12.701 4.457 1.00 89.94 97 ARG A O 1
ATOM 733 N N . ILE A 1 98 ? -4.726 -12.852 5.090 1.00 88.38 98 ILE A N 1
ATOM 734 C CA . ILE A 1 98 ? -4.673 -11.922 6.209 1.00 88.38 98 ILE A CA 1
ATOM 735 C C . ILE A 1 98 ? -4.723 -12.785 7.466 1.00 88.38 98 ILE A C 1
ATOM 737 O O . ILE A 1 98 ? -5.751 -13.403 7.747 1.00 88.38 98 ILE A O 1
ATOM 741 N N . ASP A 1 99 ? -3.590 -12.891 8.150 1.00 83.06 99 ASP A N 1
ATOM 742 C CA . ASP A 1 99 ? -3.399 -13.773 9.311 1.00 83.06 99 ASP A CA 1
ATOM 743 C C . ASP A 1 99 ? -3.826 -13.122 10.632 1.00 83.06 99 ASP A C 1
ATOM 745 O O . ASP A 1 99 ? -3.964 -13.812 11.639 1.00 83.06 99 ASP A O 1
ATOM 749 N N . GLY A 1 100 ? -4.053 -11.808 10.625 1.00 78.81 100 GLY A N 1
ATOM 750 C CA . GLY A 1 100 ? -4.504 -11.064 11.788 1.00 78.81 100 GLY A CA 1
ATOM 751 C C . GLY A 1 100 ? -4.552 -9.562 11.536 1.00 78.81 100 GLY A C 1
ATOM 752 O O . GLY A 1 100 ? -4.012 -9.057 10.546 1.00 78.81 100 GLY A O 1
ATOM 753 N N . VAL A 1 101 ? -5.208 -8.861 12.460 1.00 76.94 101 VAL A N 1
ATOM 754 C CA . VAL A 1 101 ? -5.084 -7.411 12.631 1.00 76.94 101 VAL A CA 1
ATOM 755 C C . VAL A 1 101 ? -4.394 -7.188 13.968 1.00 76.94 101 VAL A C 1
ATOM 757 O O . VAL A 1 101 ? -4.974 -7.463 15.016 1.00 76.94 101 VAL A O 1
ATOM 760 N N . LEU A 1 102 ? -3.151 -6.720 13.941 1.00 73.56 102 LEU A N 1
ATOM 761 C CA . LEU A 1 102 ? -2.444 -6.322 15.151 1.00 73.56 102 LEU A CA 1
ATOM 762 C C . LEU A 1 102 ? -2.879 -4.915 15.532 1.00 73.56 102 LEU A C 1
ATOM 764 O O . LEU A 1 102 ? -2.857 -4.031 14.684 1.00 73.56 102 LEU A O 1
ATOM 768 N N . HIS A 1 103 ? -3.213 -4.701 16.799 1.00 72.19 103 HIS A N 1
ATOM 769 C CA . HIS A 1 103 ? -3.402 -3.360 17.340 1.00 72.19 103 HIS A CA 1
ATOM 770 C C . HIS A 1 103 ? -2.203 -2.999 18.214 1.00 72.19 103 HIS A C 1
ATOM 772 O O . HIS A 1 103 ? -1.748 -3.820 19.014 1.00 72.19 103 HIS A O 1
ATOM 778 N N . ASP A 1 104 ? -1.661 -1.796 18.047 1.00 67.94 104 ASP A N 1
ATOM 779 C CA . ASP A 1 104 ? -0.703 -1.248 19.008 1.00 67.94 104 ASP A CA 1
ATOM 780 C C . ASP A 1 104 ? -1.408 -0.541 20.181 1.00 67.94 104 ASP A C 1
ATOM 782 O O . ASP A 1 104 ? -2.631 -0.384 20.199 1.00 67.94 104 ASP A O 1
ATOM 786 N N . ASP A 1 105 ? -0.625 -0.108 21.173 1.00 68.00 105 ASP A N 1
ATOM 787 C CA . ASP A 1 105 ? -1.130 0.601 22.357 1.00 68.00 105 ASP A CA 1
ATOM 788 C C . ASP A 1 105 ? -1.793 1.957 22.011 1.00 68.00 105 ASP A C 1
ATOM 790 O O . ASP A 1 105 ? -2.503 2.526 22.841 1.00 68.00 105 ASP A O 1
ATOM 794 N N . GLU A 1 106 ? -1.577 2.481 20.797 1.00 65.81 106 GLU A N 1
ATOM 795 C CA . GLU A 1 106 ? -2.213 3.696 20.266 1.00 65.81 106 GLU A CA 1
ATOM 796 C C . GLU A 1 106 ? -3.482 3.383 19.442 1.00 65.81 106 GLU A C 1
ATOM 798 O O . GLU A 1 106 ? -4.128 4.291 18.909 1.00 65.81 106 GLU A O 1
ATOM 803 N N . GLY A 1 107 ? -3.876 2.108 19.354 1.00 67.38 107 GLY A N 1
ATOM 804 C CA . GLY A 1 107 ? -5.041 1.652 18.604 1.00 67.38 107 GLY A CA 1
ATOM 805 C C . GLY A 1 107 ? -4.848 1.707 17.090 1.00 67.38 107 GLY A C 1
ATOM 806 O O . GLY A 1 107 ? -5.832 1.860 16.363 1.00 67.38 107 GLY A O 1
ATOM 807 N N . ASN A 1 108 ? -3.611 1.656 16.592 1.00 70.69 108 ASN A N 1
ATOM 808 C CA . ASN A 1 108 ? -3.347 1.493 15.166 1.00 70.69 108 ASN A CA 1
ATOM 809 C C . ASN A 1 108 ? -3.451 0.024 14.788 1.00 70.69 108 ASN A C 1
ATOM 811 O O . ASN A 1 108 ? -2.757 -0.813 15.365 1.00 70.69 108 ASN A O 1
ATOM 815 N N . ALA A 1 109 ? -4.285 -0.261 13.793 1.00 74.12 109 ALA A N 1
ATOM 816 C CA . ALA A 1 109 ? -4.346 -1.560 13.154 1.00 74.12 109 ALA A CA 1
ATOM 817 C C . ALA A 1 109 ? -3.136 -1.761 12.221 1.00 74.12 109 ALA A C 1
ATOM 819 O O . ALA A 1 109 ? -2.689 -0.830 11.555 1.00 74.12 109 ALA A O 1
ATOM 820 N N . GLU A 1 110 ? -2.638 -2.988 12.127 1.00 80.81 110 GLU A N 1
ATOM 821 C CA . GLU A 1 110 ? -1.675 -3.434 11.123 1.00 80.81 110 GLU A CA 1
ATOM 822 C C . GLU A 1 110 ? -2.103 -4.815 10.618 1.00 80.81 110 GLU A C 1
ATOM 824 O O . GLU A 1 110 ? -2.346 -5.725 11.412 1.00 80.81 110 GLU A O 1
ATOM 829 N N . LEU A 1 111 ? -2.218 -4.980 9.299 1.00 84.81 111 LEU A N 1
ATOM 830 C CA . LEU A 1 111 ? -2.569 -6.271 8.711 1.00 84.81 111 LEU A CA 1
ATOM 831 C C . LEU A 1 111 ? -1.343 -7.177 8.607 1.00 84.81 111 LEU A C 1
ATOM 833 O O . LEU A 1 111 ? -0.350 -6.828 7.969 1.00 84.81 111 LEU A O 1
ATOM 837 N N . GLU A 1 112 ? -1.453 -8.396 9.125 1.00 87.19 112 GLU A N 1
ATOM 838 C CA . GLU A 1 112 ? -0.476 -9.444 8.840 1.00 87.19 112 GLU A CA 1
ATOM 839 C C . GLU A 1 112 ? -0.784 -10.090 7.485 1.00 87.19 112 GLU A C 1
ATOM 841 O O . GLU A 1 112 ? -1.624 -10.983 7.376 1.00 87.19 112 GLU A O 1
ATOM 846 N N . ILE A 1 113 ? -0.112 -9.624 6.430 1.00 90.19 113 ILE A N 1
ATOM 847 C CA . ILE A 1 113 ? -0.352 -10.077 5.053 1.00 90.19 113 ILE A CA 1
ATOM 848 C C . ILE A 1 113 ? 0.655 -11.161 4.646 1.00 90.19 113 ILE A C 1
ATOM 850 O O . ILE A 1 113 ? 1.866 -11.018 4.818 1.00 90.19 113 ILE A O 1
ATOM 854 N N . ARG A 1 114 ? 0.148 -12.234 4.033 1.00 91.44 114 ARG A N 1
ATOM 855 C CA . ARG A 1 114 ? 0.910 -13.302 3.369 1.00 91.44 114 ARG A CA 1
ATOM 856 C C . ARG A 1 114 ? 0.375 -13.581 1.969 1.00 91.44 114 ARG A C 1
ATOM 858 O O . ARG A 1 114 ? -0.749 -13.220 1.631 1.00 91.44 114 ARG A O 1
ATOM 865 N N . GLY A 1 115 ? 1.181 -14.263 1.161 1.00 90.50 115 GLY A N 1
ATOM 866 C CA . GLY A 1 115 ? 0.838 -14.649 -0.207 1.00 90.50 115 GLY A CA 1
ATOM 867 C C . GLY A 1 115 ? 0.892 -13.493 -1.210 1.00 90.50 115 GLY A C 1
ATOM 868 O O . GLY A 1 115 ? 0.477 -13.653 -2.360 1.00 90.50 115 GLY A O 1
ATOM 869 N N . SER A 1 116 ? 1.457 -12.357 -0.790 1.00 93.25 116 SER A N 1
ATOM 870 C CA . SER A 1 116 ? 1.825 -11.243 -1.655 1.00 93.25 116 SER A CA 1
ATOM 871 C C . SER A 1 116 ? 3.245 -10.802 -1.337 1.00 93.25 116 SER A C 1
ATOM 873 O O . SER A 1 116 ? 3.548 -10.206 -0.304 1.00 93.25 116 SER A O 1
ATOM 875 N N . GLU A 1 117 ? 4.132 -11.134 -2.266 1.00 94.81 117 GLU A N 1
ATOM 876 C CA . GLU A 1 117 ? 5.554 -10.822 -2.210 1.00 94.81 117 GLU A CA 1
ATOM 877 C C . GLU A 1 117 ? 5.861 -9.328 -1.984 1.00 94.81 117 GLU A C 1
ATOM 879 O O . GLU A 1 117 ? 6.747 -9.050 -1.167 1.00 94.81 117 GLU A O 1
ATOM 884 N N . PRO A 1 118 ? 5.180 -8.353 -2.634 1.00 95.19 118 PRO A N 1
ATOM 885 C CA . PRO A 1 118 ? 5.452 -6.942 -2.377 1.00 95.19 118 PRO A CA 1
ATOM 886 C C . PRO A 1 118 ? 5.132 -6.537 -0.935 1.00 95.19 118 PRO A C 1
ATOM 888 O O . PRO A 1 118 ? 5.956 -5.862 -0.323 1.00 95.19 118 PRO A O 1
ATOM 891 N N . TYR A 1 119 ? 4.009 -6.988 -0.365 1.00 94.88 119 TYR A N 1
ATOM 892 C CA . TYR A 1 119 ? 3.632 -6.654 1.015 1.00 94.88 119 TYR A CA 1
ATOM 893 C C . TYR A 1 119 ? 4.498 -7.361 2.055 1.00 94.88 119 TYR A C 1
ATOM 895 O O . TYR A 1 119 ? 4.937 -6.732 3.009 1.00 94.88 119 TYR A O 1
ATOM 903 N N . GLU A 1 120 ? 4.835 -8.634 1.845 1.00 94.94 120 GLU A N 1
ATOM 904 C CA . GLU A 1 120 ? 5.763 -9.346 2.734 1.00 94.94 120 GLU A CA 1
ATOM 905 C C . GLU A 1 120 ? 7.181 -8.754 2.703 1.00 94.94 120 GLU A C 1
ATOM 907 O O . GLU A 1 120 ? 7.928 -8.835 3.683 1.00 94.94 120 GLU A O 1
ATOM 912 N N . THR A 1 121 ? 7.581 -8.183 1.565 1.00 95.88 121 THR A N 1
ATOM 913 C CA . THR A 1 121 ? 8.868 -7.493 1.431 1.00 95.88 121 THR A CA 1
ATOM 914 C C . THR A 1 121 ? 8.824 -6.113 2.076 1.00 95.88 121 THR A C 1
ATOM 916 O O . THR A 1 121 ? 9.763 -5.777 2.794 1.00 95.88 121 THR A O 1
ATOM 919 N N . LEU A 1 122 ? 7.740 -5.351 1.876 1.00 94.19 122 LEU A N 1
ATOM 920 C CA . LEU A 1 122 ? 7.500 -4.083 2.572 1.00 94.19 122 LEU A CA 1
ATOM 921 C C . LEU A 1 122 ? 7.582 -4.276 4.082 1.00 94.19 122 LEU A C 1
ATOM 923 O O . LEU A 1 122 ? 8.412 -3.639 4.720 1.00 94.19 122 LEU A O 1
ATOM 927 N N . ASP A 1 123 ? 6.816 -5.229 4.615 1.00 91.88 123 ASP A N 1
ATOM 928 C CA . ASP A 1 123 ? 6.788 -5.561 6.038 1.00 91.88 123 ASP A CA 1
ATOM 929 C C . ASP A 1 123 ? 8.198 -5.801 6.600 1.00 91.88 123 ASP A C 1
ATOM 931 O O . ASP A 1 123 ? 8.614 -5.202 7.591 1.00 91.88 123 ASP A O 1
ATOM 935 N N . ARG A 1 124 ? 8.994 -6.625 5.911 1.00 94.00 124 ARG A N 1
ATOM 936 C CA . ARG A 1 124 ? 10.367 -6.941 6.322 1.00 94.00 124 ARG A CA 1
ATOM 937 C C . ARG A 1 124 ? 11.302 -5.735 6.273 1.00 94.00 124 ARG A C 1
ATOM 939 O O . ARG A 1 124 ? 12.161 -5.598 7.144 1.00 94.00 124 ARG A O 1
ATOM 946 N N . GLU A 1 125 ? 11.201 -4.920 5.227 1.00 94.00 125 GLU A N 1
ATOM 947 C CA . GLU A 1 125 ? 12.067 -3.756 5.025 1.00 94.00 125 GLU A CA 1
ATOM 948 C C . GLU A 1 125 ? 11.712 -2.603 5.978 1.00 94.00 125 GLU A C 1
ATOM 950 O O . GLU A 1 125 ? 12.606 -1.886 6.433 1.00 94.00 125 GLU A O 1
ATOM 955 N N . GLU A 1 126 ? 10.432 -2.466 6.323 1.00 92.19 126 GLU A N 1
ATOM 956 C CA . GLU A 1 126 ? 9.893 -1.412 7.186 1.00 92.19 126 GLU A CA 1
ATOM 957 C C . GLU A 1 126 ? 9.840 -1.806 8.663 1.00 92.19 126 GLU A C 1
ATOM 959 O O . GLU A 1 126 ? 9.750 -0.929 9.522 1.00 92.19 126 GLU A O 1
ATOM 964 N N . TYR A 1 127 ? 10.002 -3.095 8.987 1.00 90.81 127 TYR A N 1
ATOM 965 C CA . TYR A 1 127 ? 10.041 -3.610 10.357 1.00 90.81 127 TYR A CA 1
ATOM 966 C C . TYR A 1 127 ? 10.888 -2.762 11.331 1.00 90.81 127 TYR A C 1
ATOM 968 O O . TYR A 1 127 ? 10.392 -2.441 12.415 1.00 90.81 127 TYR A O 1
ATOM 976 N N . PRO A 1 128 ? 12.124 -2.326 10.989 1.00 92.56 128 PRO A N 1
ATOM 977 C CA . PRO A 1 128 ? 12.944 -1.511 11.892 1.00 92.56 128 PRO A CA 1
ATOM 978 C C . PRO A 1 128 ? 12.373 -0.114 12.181 1.00 92.56 128 PRO A C 1
ATOM 980 O O . PRO A 1 128 ? 12.787 0.520 13.150 1.00 92.56 128 PRO A O 1
ATOM 983 N N . PHE A 1 129 ? 11.456 0.366 11.341 1.00 92.50 129 PHE A N 1
ATOM 984 C CA . PHE A 1 129 ? 10.871 1.705 11.388 1.00 92.50 129 PHE A CA 1
ATOM 985 C C . PHE A 1 129 ? 9.373 1.702 11.717 1.00 92.50 129 PHE A C 1
ATOM 987 O O . PHE A 1 129 ? 8.731 2.753 11.681 1.00 92.50 129 PHE A O 1
ATOM 994 N N . ARG A 1 130 ? 8.810 0.539 12.073 1.00 88.06 130 ARG A N 1
ATOM 995 C CA . ARG A 1 130 ? 7.405 0.397 12.479 1.00 88.06 130 ARG A CA 1
ATOM 996 C C . ARG A 1 130 ? 6.955 1.435 13.513 1.00 88.06 130 ARG A C 1
ATOM 998 O O . ARG A 1 130 ? 5.870 1.970 13.321 1.00 88.06 130 ARG A O 1
ATOM 1005 N N . PRO A 1 131 ? 7.732 1.788 14.561 1.00 89.19 131 PRO A N 1
ATOM 1006 C CA . PRO A 1 131 ? 7.306 2.824 15.503 1.00 89.19 131 PRO A CA 1
ATOM 1007 C C . PRO A 1 131 ? 7.050 4.185 14.838 1.00 89.19 131 PRO A C 1
ATOM 1009 O O . PRO A 1 131 ? 6.047 4.829 15.123 1.00 89.19 131 PRO A O 1
ATOM 1012 N N . GLN A 1 132 ? 7.929 4.614 13.928 1.00 92.19 132 GLN A N 1
ATOM 1013 C CA . GLN A 1 132 ? 7.796 5.881 13.206 1.00 92.19 132 GLN A CA 1
ATOM 1014 C C . GLN A 1 132 ? 6.637 5.846 12.206 1.00 92.19 132 GLN A C 1
ATOM 1016 O O . GLN A 1 132 ? 5.892 6.817 12.108 1.00 92.19 132 GLN A O 1
ATOM 1021 N N . ILE A 1 133 ? 6.478 4.731 11.487 1.00 90.38 133 ILE A N 1
ATOM 1022 C CA . ILE A 1 133 ? 5.396 4.547 10.510 1.00 90.38 133 ILE A CA 1
ATOM 1023 C C . ILE A 1 133 ? 4.039 4.528 11.219 1.00 90.38 133 ILE A C 1
ATOM 1025 O O . ILE A 1 133 ? 3.135 5.242 10.807 1.00 90.38 133 ILE A O 1
ATOM 1029 N N . ARG A 1 134 ? 3.914 3.812 12.342 1.00 87.62 134 ARG A N 1
ATOM 1030 C CA . ARG A 1 134 ? 2.690 3.808 13.159 1.00 87.62 134 ARG A CA 1
ATOM 1031 C C . ARG A 1 134 ? 2.349 5.198 13.661 1.00 87.62 134 ARG A C 1
ATOM 1033 O O . ARG A 1 134 ? 1.216 5.632 13.520 1.00 87.62 134 ARG A O 1
ATOM 1040 N N . ARG A 1 135 ? 3.343 5.929 14.172 1.00 91.00 135 ARG A N 1
ATOM 1041 C CA . ARG A 1 135 ? 3.138 7.299 14.641 1.00 91.00 135 ARG A CA 1
ATOM 1042 C C . ARG A 1 135 ? 2.658 8.231 13.526 1.00 91.00 135 ARG A C 1
ATOM 1044 O O . ARG A 1 135 ? 1.770 9.045 13.765 1.00 91.00 135 ARG A O 1
ATOM 1051 N N . LEU A 1 136 ? 3.212 8.088 12.320 1.00 92.69 136 LEU A N 1
ATOM 1052 C CA . LEU A 1 136 ? 2.740 8.793 11.127 1.00 92.69 136 LEU A CA 1
ATOM 1053 C C . LEU A 1 136 ? 1.268 8.453 10.844 1.00 92.69 136 LEU A C 1
ATOM 1055 O O . LEU A 1 136 ? 0.446 9.364 10.779 1.00 92.69 136 LEU A O 1
ATOM 1059 N N . THR A 1 137 ? 0.924 7.163 10.790 1.00 87.94 137 THR A N 1
ATOM 1060 C CA . THR A 1 137 ? -0.451 6.685 10.568 1.00 87.94 137 THR A CA 1
ATOM 1061 C C . THR A 1 137 ? -1.430 7.184 11.637 1.00 87.94 137 THR A C 1
ATOM 1063 O O . THR A 1 137 ? -2.539 7.593 11.293 1.00 87.94 137 THR A O 1
ATOM 1066 N N . THR A 1 138 ? -1.036 7.228 12.920 1.00 87.06 138 THR A N 1
ATOM 1067 C CA . THR A 1 138 ? -1.866 7.789 14.002 1.00 87.06 138 THR A CA 1
ATOM 1068 C C . THR A 1 138 ? -2.246 9.238 13.695 1.00 87.06 138 THR A C 1
ATOM 1070 O O . THR A 1 138 ? -3.416 9.614 13.793 1.00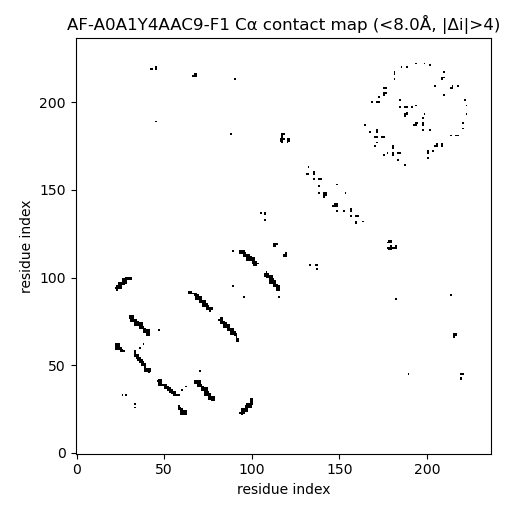 87.06 138 THR A O 1
ATOM 1073 N N . LEU A 1 139 ? -1.253 10.064 13.349 1.00 91.06 139 LEU A N 1
ATOM 1074 C CA . LEU A 1 139 ? -1.438 11.497 13.124 1.00 91.06 139 LEU A CA 1
ATOM 1075 C C . LEU A 1 139 ? -2.259 11.764 11.857 1.00 91.06 139 LEU A C 1
ATOM 1077 O O . LEU A 1 139 ? -3.173 12.587 11.900 1.00 91.06 139 LEU A O 1
ATOM 1081 N N . GLU A 1 140 ? -1.996 11.032 10.772 1.00 90.31 140 GLU A N 1
ATOM 1082 C CA . GLU A 1 140 ? -2.787 11.092 9.534 1.00 90.31 140 GLU A CA 1
ATOM 1083 C C . GLU A 1 140 ? -4.254 10.724 9.793 1.00 90.31 140 GLU A C 1
ATOM 1085 O O . GLU A 1 140 ? -5.149 11.482 9.425 1.00 90.31 140 GLU A O 1
ATOM 1090 N N . ARG A 1 141 ? -4.517 9.639 10.536 1.00 84.56 141 ARG A N 1
ATOM 1091 C CA . ARG A 1 141 ? -5.881 9.209 10.884 1.00 84.56 141 ARG A CA 1
ATOM 1092 C C . ARG A 1 141 ? -6.647 10.265 11.681 1.00 84.56 141 ARG A C 1
ATOM 1094 O O . ARG A 1 141 ? -7.845 10.449 11.463 1.00 84.56 141 ARG A O 1
ATOM 1101 N N . ILE A 1 142 ? -5.984 10.963 12.605 1.00 86.94 142 ILE A N 1
ATOM 1102 C CA . ILE A 1 142 ? -6.612 12.060 13.357 1.00 86.94 142 ILE A CA 1
ATOM 1103 C C . ILE A 1 142 ? -7.033 13.183 12.403 1.00 86.94 142 ILE A C 1
ATOM 1105 O O . ILE A 1 142 ? -8.159 13.672 12.507 1.00 86.94 142 ILE A O 1
ATOM 1109 N N . VAL A 1 143 ? -6.155 13.573 11.474 1.00 90.94 143 VAL A N 1
ATOM 1110 C CA . VAL A 1 143 ? -6.431 14.627 10.485 1.00 90.94 143 VAL A CA 1
ATOM 1111 C C . VAL A 1 143 ? -7.558 14.214 9.536 1.00 90.94 143 VAL A C 1
ATOM 1113 O O . VAL A 1 143 ? -8.488 14.993 9.326 1.00 90.94 143 VAL A O 1
ATOM 1116 N N . ASP A 1 144 ? -7.535 12.981 9.029 1.00 86.06 144 ASP A N 1
ATOM 1117 C CA . ASP A 1 144 ? -8.556 12.441 8.122 1.00 86.06 144 ASP A CA 1
ATOM 1118 C C . ASP A 1 144 ? -9.938 12.341 8.784 1.00 86.06 144 ASP A C 1
ATOM 1120 O O . ASP A 1 144 ? -10.966 12.567 8.141 1.00 86.06 144 ASP A O 1
ATOM 1124 N N . ALA A 1 145 ? -9.979 12.085 10.095 1.00 83.50 145 ALA A N 1
ATOM 1125 C CA . ALA A 1 145 ? -11.201 12.131 10.897 1.00 83.50 145 ALA A CA 1
ATOM 1126 C C . ALA A 1 145 ? -11.698 13.567 11.188 1.00 83.50 145 ALA A C 1
ATOM 1128 O O . ALA A 1 145 ? -12.702 13.746 11.882 1.00 83.50 145 ALA A O 1
ATOM 1129 N N . GLY A 1 146 ? -11.013 14.600 10.683 1.00 89.94 146 GLY A N 1
ATOM 1130 C CA . GLY A 1 146 ? -11.318 16.010 10.938 1.00 89.94 146 GLY A CA 1
ATOM 1131 C C . GLY A 1 146 ? -10.880 16.503 12.321 1.00 89.94 146 GLY A C 1
ATOM 1132 O O . GLY A 1 146 ? -11.329 17.562 12.767 1.00 89.94 146 GLY A O 1
ATOM 1133 N N . GLY A 1 147 ? -10.035 15.738 13.017 1.00 90.06 147 GLY A N 1
ATOM 1134 C CA . GLY A 1 147 ? -9.425 16.125 14.281 1.00 90.06 147 GLY A CA 1
ATOM 1135 C C . GLY A 1 147 ? -8.397 17.246 14.111 1.00 90.06 147 GLY A C 1
ATOM 1136 O O . GLY A 1 147 ? -7.868 17.483 13.027 1.00 90.06 147 GLY A O 1
ATOM 1137 N N . GLN A 1 148 ? -8.117 17.956 15.204 1.00 93.31 148 GLN A N 1
ATOM 1138 C CA . GLN A 1 148 ? -7.092 18.999 15.239 1.00 93.31 148 GLN A CA 1
ATOM 1139 C C . GLN A 1 148 ? -5.857 18.486 15.971 1.00 93.31 148 GLN A C 1
ATOM 1141 O O . GLN A 1 148 ? -5.961 18.023 17.106 1.00 93.31 148 GLN A O 1
ATOM 1146 N N . LEU A 1 149 ? -4.705 18.601 15.316 1.00 95.19 149 LEU A N 1
ATOM 1147 C CA . LEU A 1 149 ? -3.400 18.382 15.926 1.00 95.19 149 LEU A CA 1
ATOM 1148 C C . LEU A 1 149 ? -2.940 19.660 16.635 1.00 95.19 149 LEU A C 1
ATOM 1150 O O . LEU A 1 149 ? -3.196 20.770 16.159 1.00 95.19 149 LEU A O 1
ATOM 1154 N N . ASP A 1 150 ? -2.256 19.514 17.768 1.00 97.06 150 ASP A N 1
ATOM 1155 C CA . ASP A 1 150 ? -1.532 20.637 18.366 1.00 97.06 150 ASP A CA 1
ATOM 1156 C C . ASP A 1 150 ? -0.280 21.010 17.541 1.00 97.06 150 ASP A C 1
ATOM 1158 O O . ASP A 1 150 ? 0.101 20.316 16.596 1.00 97.06 150 ASP A O 1
ATOM 1162 N N . GLU A 1 151 ? 0.375 22.129 17.874 1.00 97.38 151 GLU A N 1
ATOM 1163 C CA . GLU A 1 151 ? 1.551 22.605 17.125 1.00 97.38 151 GLU A CA 1
ATOM 1164 C C . GLU A 1 151 ? 2.697 21.581 17.100 1.00 97.38 151 GLU A C 1
ATOM 1166 O O . GLU A 1 151 ? 3.397 21.457 16.095 1.00 97.38 151 GLU A O 1
ATOM 1171 N N . GLN A 1 152 ? 2.894 20.834 18.189 1.00 97.19 152 GLN A N 1
ATOM 1172 C CA . GLN A 1 152 ? 3.963 19.845 18.280 1.00 97.19 152 GLN A CA 1
ATOM 1173 C C . GLN A 1 152 ? 3.643 18.614 17.426 1.00 97.19 152 GLN A C 1
ATOM 1175 O O . GLN A 1 152 ? 4.517 18.112 16.722 1.00 97.19 152 GLN A O 1
ATOM 1180 N N . GLN A 1 153 ? 2.394 18.159 17.457 1.00 96.44 153 GLN A N 1
ATOM 1181 C CA . GLN A 1 153 ? 1.891 17.051 16.653 1.00 96.44 153 GLN A CA 1
ATOM 1182 C C . GLN A 1 153 ? 1.897 17.382 15.160 1.00 96.44 153 GLN A C 1
ATOM 1184 O O . GLN A 1 153 ? 2.248 16.526 14.354 1.00 96.44 153 GLN A O 1
ATOM 1189 N N . GLN A 1 154 ? 1.572 18.620 14.781 1.00 97.81 154 GLN A N 1
ATOM 1190 C CA . GLN A 1 154 ? 1.650 19.043 13.384 1.00 97.81 154 GLN A CA 1
ATOM 1191 C C . GLN A 1 154 ? 3.100 19.031 12.878 1.00 97.81 154 GLN A C 1
ATOM 1193 O O . GLN A 1 154 ? 3.374 18.510 11.801 1.00 97.81 154 GLN A O 1
ATOM 1198 N N . LEU A 1 155 ? 4.048 19.542 13.672 1.00 97.75 155 LEU A N 1
ATOM 1199 C CA . LEU A 1 155 ? 5.474 19.494 13.327 1.00 97.75 155 LEU A CA 1
ATOM 1200 C C . LEU A 1 155 ? 6.005 18.057 13.235 1.00 97.75 155 LEU A C 1
ATOM 1202 O O . LEU A 1 155 ? 6.861 17.758 12.395 1.00 97.75 155 LEU A O 1
ATOM 1206 N N . GLU A 1 156 ? 5.521 17.173 14.106 1.00 97.50 156 GLU A N 1
ATOM 1207 C CA . GLU A 1 156 ? 5.843 15.748 14.082 1.00 97.50 156 GLU A CA 1
ATOM 1208 C C . GLU A 1 156 ? 5.308 15.080 12.809 1.00 97.50 156 GLU A C 1
ATOM 1210 O O . GLU A 1 156 ? 6.082 14.416 12.118 1.00 97.50 156 GLU A O 1
ATOM 1215 N N . LEU A 1 157 ? 4.038 15.317 12.460 1.00 97.19 157 LEU A N 1
ATOM 1216 C CA . LEU A 1 157 ? 3.413 14.823 11.231 1.00 97.19 157 LEU A CA 1
ATOM 1217 C C . LEU A 1 157 ? 4.220 15.247 9.999 1.00 97.19 157 LEU A C 1
ATOM 1219 O O . LEU A 1 157 ? 4.630 14.394 9.213 1.00 97.19 157 LEU A O 1
ATOM 1223 N N . ASP A 1 158 ? 4.522 16.540 9.868 1.00 97.25 158 ASP A N 1
ATOM 1224 C CA . ASP A 1 158 ? 5.273 17.072 8.726 1.00 97.25 158 ASP A CA 1
ATOM 1225 C C . ASP A 1 158 ? 6.664 16.420 8.611 1.00 97.25 158 ASP A C 1
ATOM 1227 O O . ASP A 1 158 ? 7.124 16.067 7.519 1.00 97.25 158 ASP A O 1
ATOM 1231 N N . SER A 1 159 ? 7.335 16.220 9.750 1.00 98.00 159 SER A N 1
ATOM 1232 C CA . SER A 1 159 ? 8.670 15.613 9.809 1.00 98.00 159 SER A CA 1
ATOM 1233 C C . SER A 1 159 ? 8.648 14.129 9.445 1.00 98.00 159 SER A C 1
ATOM 1235 O O . SER A 1 159 ? 9.499 13.668 8.679 1.00 98.00 159 SER A O 1
ATOM 1237 N N . LEU A 1 160 ? 7.681 13.376 9.976 1.00 97.38 160 LEU A N 1
ATOM 1238 C CA . LEU A 1 160 ? 7.520 11.951 9.699 1.00 97.38 160 LEU A CA 1
ATOM 1239 C C . LEU A 1 160 ? 7.093 11.708 8.251 1.00 97.38 160 LEU A C 1
ATOM 1241 O O . LEU A 1 160 ? 7.664 10.834 7.601 1.00 97.38 160 LEU A O 1
ATOM 1245 N N . ALA A 1 161 ? 6.173 12.514 7.716 1.00 95.44 161 ALA A N 1
ATOM 1246 C CA . ALA A 1 161 ? 5.748 12.433 6.322 1.00 95.44 161 ALA A CA 1
ATOM 1247 C C . ALA A 1 161 ? 6.923 12.700 5.366 1.00 95.44 161 ALA A C 1
ATOM 1249 O O . ALA A 1 161 ? 7.167 11.931 4.430 1.00 95.44 161 ALA A O 1
ATOM 1250 N N . ALA A 1 162 ? 7.719 13.743 5.636 1.00 96.06 162 ALA A N 1
ATOM 1251 C CA . ALA A 1 162 ? 8.910 14.053 4.849 1.00 96.06 162 ALA A CA 1
ATOM 1252 C C . ALA A 1 162 ? 9.962 12.933 4.918 1.00 96.06 162 ALA A C 1
ATOM 1254 O O . ALA A 1 162 ? 10.520 12.541 3.887 1.00 96.06 162 ALA A O 1
ATOM 1255 N N . TRP A 1 163 ? 10.216 12.392 6.114 1.00 97.38 163 TRP A N 1
ATOM 1256 C CA . TRP A 1 163 ? 11.124 11.261 6.303 1.00 97.38 163 TRP A CA 1
ATOM 1257 C C . TRP A 1 163 ? 10.638 10.015 5.553 1.00 97.38 163 TRP A C 1
ATOM 1259 O O . TRP A 1 163 ? 11.416 9.418 4.809 1.00 97.38 163 TRP A O 1
ATOM 1269 N N . HIS A 1 164 ? 9.362 9.649 5.691 1.00 95.25 164 HIS A N 1
ATOM 1270 C CA . HIS A 1 164 ? 8.802 8.442 5.089 1.00 95.25 164 HIS A CA 1
ATOM 1271 C C . HIS A 1 164 ? 8.826 8.523 3.558 1.00 95.25 164 HIS A C 1
ATOM 1273 O O . HIS A 1 164 ? 9.235 7.580 2.875 1.00 95.25 164 HIS A O 1
ATOM 1279 N N . ARG A 1 165 ? 8.500 9.694 2.994 1.00 94.94 165 ARG A N 1
ATOM 1280 C CA . ARG A 1 165 ? 8.665 9.957 1.560 1.00 94.94 165 ARG A CA 1
ATOM 1281 C C . ARG A 1 165 ? 10.120 9.792 1.116 1.00 94.94 165 ARG A C 1
ATOM 1283 O O . ARG A 1 165 ? 10.373 9.102 0.128 1.00 94.94 165 ARG A O 1
ATOM 1290 N N . ALA A 1 166 ? 11.071 10.397 1.829 1.00 95.81 166 ALA A N 1
ATOM 1291 C CA . ALA A 1 166 ? 12.494 10.300 1.501 1.00 95.81 166 ALA A CA 1
ATOM 1292 C C . ALA A 1 166 ? 13.009 8.853 1.574 1.00 95.81 166 ALA A C 1
ATOM 1294 O O . ALA A 1 166 ? 13.728 8.414 0.677 1.00 95.81 166 ALA A O 1
ATOM 1295 N N . TYR A 1 167 ? 12.589 8.101 2.592 1.00 95.38 167 TYR A N 1
ATOM 1296 C CA . TYR A 1 167 ? 12.906 6.685 2.753 1.00 95.38 167 TYR A CA 1
ATOM 1297 C C . TYR A 1 167 ? 12.411 5.854 1.560 1.00 95.38 167 TYR A C 1
ATOM 1299 O O . TYR A 1 167 ? 13.206 5.145 0.944 1.00 95.38 167 TYR A O 1
ATOM 1307 N N . ARG A 1 168 ? 11.142 6.008 1.151 1.00 95.06 168 ARG A N 1
ATOM 1308 C CA . ARG A 1 168 ? 10.590 5.292 -0.016 1.00 95.06 168 ARG A CA 1
ATOM 1309 C C . ARG A 1 168 ? 11.375 5.581 -1.298 1.00 95.06 168 ARG A C 1
ATOM 1311 O O . ARG A 1 168 ? 11.679 4.655 -2.049 1.00 95.06 168 ARG A O 1
ATOM 1318 N N . ILE A 1 169 ? 11.734 6.846 -1.535 1.00 96.38 169 ILE A N 1
ATOM 1319 C CA . ILE A 1 169 ? 12.552 7.261 -2.688 1.00 96.38 169 ILE A CA 1
ATOM 1320 C C . ILE A 1 169 ? 13.920 6.572 -2.662 1.00 96.38 169 ILE A C 1
ATOM 1322 O O . ILE A 1 169 ? 14.371 6.055 -3.685 1.00 96.38 169 ILE A O 1
ATOM 1326 N N . GLU A 1 170 ? 14.579 6.556 -1.505 1.00 96.44 170 GLU A N 1
ATOM 1327 C CA . GLU A 1 170 ? 15.897 5.942 -1.353 1.00 96.44 170 GLU A CA 1
ATOM 1328 C C . GLU A 1 170 ? 15.847 4.427 -1.577 1.00 96.44 170 GLU A C 1
ATOM 1330 O O . GLU A 1 170 ? 16.693 3.883 -2.287 1.00 96.44 170 GLU A O 1
ATOM 1335 N N . CYS A 1 171 ? 14.824 3.743 -1.059 1.00 95.44 171 CYS A N 1
ATOM 1336 C CA . CYS A 1 171 ? 14.616 2.318 -1.308 1.00 95.44 171 CYS A CA 1
ATOM 1337 C C . CYS A 1 171 ? 14.454 2.009 -2.803 1.00 95.44 171 CYS A C 1
ATOM 1339 O O . CYS A 1 171 ? 15.082 1.077 -3.303 1.00 95.44 171 CYS A O 1
ATOM 1341 N N . ILE A 1 172 ? 13.665 2.809 -3.531 1.00 96.38 172 ILE A N 1
ATOM 1342 C CA . ILE A 1 172 ? 13.481 2.637 -4.982 1.00 96.38 172 ILE A CA 1
ATOM 1343 C C . ILE A 1 172 ? 14.809 2.823 -5.727 1.00 96.38 172 ILE A C 1
ATOM 1345 O O . ILE A 1 172 ? 15.109 2.058 -6.640 1.00 96.38 172 ILE A O 1
ATOM 1349 N N . ARG A 1 173 ? 15.626 3.809 -5.339 1.00 96.00 173 ARG A N 1
ATOM 1350 C CA . ARG A 1 173 ? 16.923 4.076 -5.987 1.00 96.00 173 ARG A CA 1
ATOM 1351 C C . ARG A 1 173 ? 17.964 3.001 -5.711 1.00 96.00 173 ARG A C 1
ATOM 1353 O O . ARG A 1 173 ? 18.700 2.605 -6.611 1.00 96.00 173 ARG A O 1
ATOM 1360 N N . THR A 1 174 ? 18.060 2.566 -4.461 1.00 95.50 174 THR A N 1
ATOM 1361 C CA . THR A 1 174 ? 19.125 1.661 -4.006 1.00 95.50 174 THR A CA 1
ATOM 1362 C C . THR A 1 174 ? 18.812 0.199 -4.285 1.00 95.50 174 THR A C 1
ATOM 1364 O O . THR A 1 174 ? 19.732 -0.584 -4.524 1.00 95.50 174 THR A O 1
ATOM 1367 N N . ASN A 1 175 ? 17.531 -0.172 -4.295 1.00 95.50 175 ASN A N 1
ATOM 1368 C CA . ASN A 1 175 ? 17.083 -1.531 -4.564 1.00 95.50 175 ASN A CA 1
ATOM 1369 C C . ASN A 1 175 ? 15.837 -1.560 -5.473 1.00 95.50 175 ASN A C 1
ATOM 1371 O O . ASN A 1 175 ? 14.779 -2.051 -5.069 1.00 95.50 175 ASN A O 1
ATOM 1375 N N . PRO A 1 176 ? 15.944 -1.091 -6.732 1.00 94.50 176 PRO A N 1
ATOM 1376 C CA . PRO A 1 176 ? 14.804 -1.020 -7.649 1.00 94.50 176 PRO A CA 1
ATOM 1377 C C . PRO A 1 176 ? 14.191 -2.392 -7.963 1.00 94.50 176 PRO A C 1
ATOM 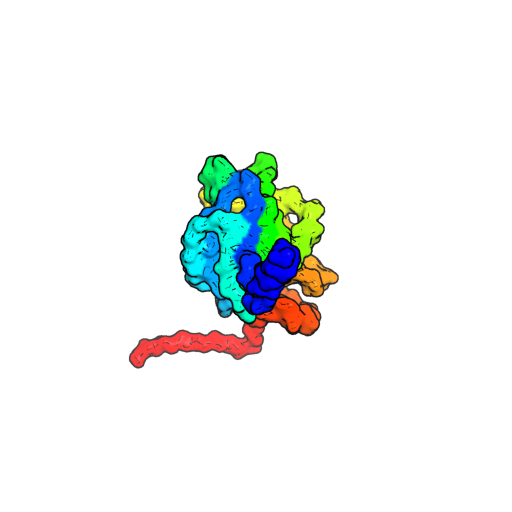1379 O O . PRO A 1 176 ? 13.030 -2.467 -8.354 1.00 94.50 176 PRO A O 1
ATOM 1382 N N . ALA A 1 177 ? 14.945 -3.479 -7.779 1.00 94.38 177 ALA A N 1
ATOM 1383 C CA . ALA A 1 177 ? 14.476 -4.847 -7.987 1.00 94.38 177 ALA A CA 1
ATOM 1384 C C . ALA A 1 177 ? 13.691 -5.430 -6.796 1.00 94.38 177 ALA A C 1
ATOM 1386 O O . ALA A 1 177 ? 13.155 -6.531 -6.923 1.00 94.38 177 ALA A O 1
ATOM 1387 N N . SER A 1 178 ? 13.608 -4.729 -5.656 1.00 96.00 178 SER A N 1
ATOM 1388 C CA . SER A 1 178 ? 12.762 -5.156 -4.535 1.00 96.00 178 SER A CA 1
ATOM 1389 C C . SER A 1 178 ? 11.304 -5.276 -4.979 1.00 96.00 178 SER A C 1
ATOM 1391 O O . SER A 1 178 ? 10.785 -4.408 -5.682 1.00 96.00 178 SER A O 1
ATOM 1393 N N . ALA A 1 179 ? 10.611 -6.320 -4.524 1.00 94.88 179 ALA A N 1
ATOM 1394 C CA . ALA A 1 179 ? 9.178 -6.470 -4.760 1.00 94.88 179 ALA A CA 1
ATOM 1395 C C . ALA A 1 179 ? 8.376 -5.278 -4.207 1.00 94.88 179 ALA A C 1
ATOM 1397 O O . ALA A 1 179 ? 7.419 -4.826 -4.835 1.00 94.88 179 ALA A O 1
ATOM 1398 N N . ALA A 1 180 ? 8.828 -4.702 -3.089 1.00 96.31 180 ALA A N 1
ATOM 1399 C CA . ALA A 1 180 ? 8.228 -3.525 -2.468 1.00 96.31 180 ALA A CA 1
ATOM 1400 C C . ALA A 1 180 ? 8.249 -2.275 -3.373 1.00 96.31 180 ALA A C 1
ATOM 1402 O O . ALA A 1 180 ? 7.424 -1.377 -3.200 1.00 96.31 180 ALA A O 1
ATOM 1403 N N . THR A 1 181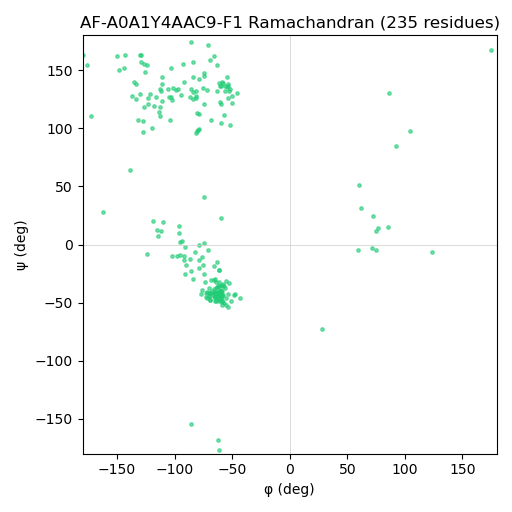 ? 9.148 -2.212 -4.366 1.00 96.50 181 THR A N 1
ATOM 1404 C CA . THR A 1 181 ? 9.229 -1.097 -5.326 1.00 96.50 181 THR A CA 1
ATOM 1405 C C . THR A 1 181 ? 7.906 -0.866 -6.047 1.00 96.50 181 THR A C 1
ATOM 1407 O O . THR A 1 181 ? 7.545 0.285 -6.275 1.00 96.50 181 THR A O 1
ATOM 1410 N N . ALA A 1 182 ? 7.162 -1.926 -6.378 1.00 95.12 182 ALA A N 1
ATOM 1411 C CA . ALA A 1 182 ? 5.882 -1.806 -7.073 1.00 95.12 182 ALA A CA 1
ATOM 1412 C C . ALA A 1 182 ? 4.881 -0.947 -6.279 1.00 95.12 182 ALA A C 1
ATOM 1414 O O . ALA A 1 182 ? 4.317 0.005 -6.817 1.00 95.12 182 ALA A O 1
ATOM 1415 N N . VAL A 1 183 ? 4.727 -1.238 -4.985 1.00 95.50 183 VAL A N 1
ATOM 1416 C CA . VAL A 1 183 ? 3.801 -0.523 -4.096 1.00 95.50 183 VAL A CA 1
ATOM 1417 C C . VAL A 1 183 ? 4.316 0.882 -3.786 1.00 95.50 183 VAL A C 1
ATOM 1419 O O . VAL A 1 183 ? 3.583 1.846 -3.972 1.00 95.50 183 VAL A O 1
ATOM 1422 N N . ARG A 1 184 ? 5.603 1.043 -3.444 1.00 95.69 184 ARG A N 1
ATOM 1423 C CA . ARG A 1 184 ? 6.173 2.374 -3.150 1.00 95.69 184 ARG A CA 1
ATOM 1424 C C . ARG A 1 184 ? 6.063 3.336 -4.326 1.00 95.69 184 ARG A C 1
ATOM 1426 O O . ARG A 1 184 ? 5.812 4.525 -4.140 1.00 95.69 184 ARG A O 1
ATOM 1433 N N . LEU A 1 185 ? 6.282 2.835 -5.541 1.00 94.62 185 LEU A N 1
ATOM 1434 C CA . LEU A 1 185 ? 6.173 3.644 -6.746 1.00 94.62 185 LEU A CA 1
ATOM 1435 C C . LEU A 1 185 ? 4.712 4.019 -7.026 1.00 94.62 185 LEU A C 1
ATOM 1437 O O . LEU A 1 185 ? 4.455 5.149 -7.431 1.00 94.62 185 LEU A O 1
ATOM 1441 N N . TYR A 1 186 ? 3.764 3.110 -6.778 1.00 94.50 186 TYR A N 1
ATOM 1442 C CA . TYR A 1 186 ? 2.335 3.412 -6.855 1.00 94.50 186 TYR A CA 1
ATOM 1443 C C . TYR A 1 186 ? 1.919 4.493 -5.848 1.00 94.50 186 TYR A C 1
ATOM 1445 O O . TYR A 1 186 ? 1.309 5.481 -6.253 1.00 94.50 186 TYR A O 1
ATOM 1453 N N . ASP A 1 187 ? 2.331 4.385 -4.585 1.00 92.62 187 ASP A N 1
ATOM 1454 C CA . ASP A 1 187 ? 2.006 5.387 -3.563 1.00 92.62 187 ASP A CA 1
ATOM 1455 C C . ASP A 1 187 ? 2.592 6.761 -3.905 1.00 92.62 187 ASP A C 1
ATOM 1457 O O . ASP A 1 187 ? 1.911 7.781 -3.805 1.00 92.62 187 ASP A O 1
ATOM 1461 N N . LEU A 1 188 ? 3.841 6.803 -4.389 1.00 93.06 188 LEU A N 1
ATOM 1462 C CA . LEU A 1 188 ? 4.449 8.043 -4.880 1.00 93.06 188 LEU A CA 1
ATOM 1463 C C . LEU A 1 188 ? 3.687 8.620 -6.077 1.00 93.06 188 LEU A C 1
ATOM 1465 O O . LEU A 1 188 ? 3.594 9.841 -6.214 1.00 93.06 188 LEU A O 1
ATOM 1469 N N . ALA A 1 189 ? 3.149 7.775 -6.958 1.00 91.56 189 ALA A N 1
ATOM 1470 C CA . ALA A 1 189 ? 2.347 8.229 -8.087 1.00 91.56 189 ALA A CA 1
ATOM 1471 C C . ALA A 1 189 ? 1.048 8.899 -7.626 1.00 91.56 189 ALA A C 1
ATOM 1473 O O . ALA A 1 189 ? 0.684 9.935 -8.185 1.00 91.56 189 ALA A O 1
ATOM 1474 N N . LEU A 1 190 ? 0.386 8.328 -6.611 1.00 88.38 190 LEU A N 1
ATOM 1475 C CA . LEU A 1 190 ? -0.815 8.893 -5.995 1.00 88.38 190 LEU A CA 1
ATOM 1476 C C . LEU A 1 190 ? -0.517 10.219 -5.287 1.00 88.38 190 LEU A C 1
ATOM 1478 O O . LEU A 1 190 ? -1.233 11.192 -5.505 1.00 88.38 190 LEU A O 1
ATOM 1482 N N . GLU A 1 191 ? 0.559 10.276 -4.499 1.00 88.00 191 GLU A N 1
ATOM 1483 C CA . GLU A 1 191 ? 0.954 11.472 -3.744 1.00 88.00 191 GLU A CA 1
ATOM 1484 C C . GLU A 1 191 ? 1.316 12.644 -4.669 1.00 88.00 191 GLU A C 1
ATOM 1486 O O . GLU A 1 191 ? 0.961 13.794 -4.416 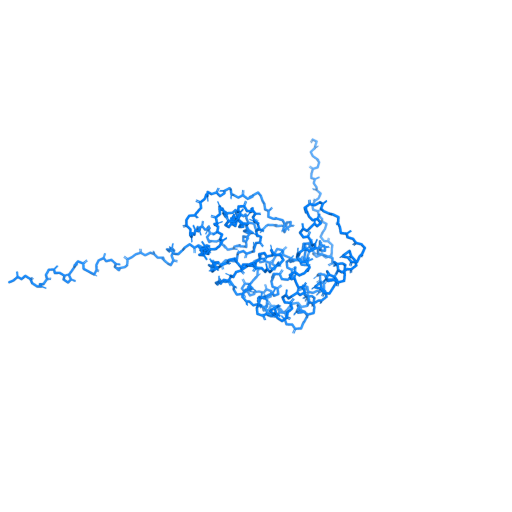1.00 88.00 191 GLU A O 1
ATOM 1491 N N . THR A 1 192 ? 2.046 12.367 -5.751 1.00 85.94 192 THR A N 1
ATOM 1492 C CA . THR A 1 192 ? 2.673 13.417 -6.571 1.00 85.94 192 THR A CA 1
ATOM 1493 C C . THR A 1 192 ? 1.946 13.721 -7.876 1.00 85.94 192 THR A C 1
ATOM 1495 O O . THR A 1 192 ? 2.317 14.662 -8.579 1.00 85.94 192 THR A O 1
ATOM 1498 N N . GLY A 1 193 ? 0.959 12.909 -8.263 1.00 84.62 193 GLY A N 1
ATOM 1499 C CA . GLY A 1 193 ? 0.360 12.992 -9.595 1.00 84.62 193 GLY A CA 1
ATOM 1500 C C . GLY A 1 193 ? 1.366 12.711 -10.720 1.00 84.62 193 GLY A C 1
ATOM 1501 O O . GLY A 1 193 ? 1.244 13.265 -11.813 1.00 84.62 193 GLY A O 1
ATOM 1502 N N . ARG A 1 194 ? 2.368 11.857 -10.459 1.00 86.75 194 ARG A N 1
ATOM 1503 C CA . ARG A 1 194 ? 3.459 11.504 -11.392 1.00 86.75 194 ARG A CA 1
ATOM 1504 C C . ARG A 1 194 ? 4.308 12.712 -11.820 1.00 86.75 194 ARG A C 1
ATOM 1506 O O . ARG A 1 194 ? 4.542 12.944 -13.018 1.00 86.75 194 ARG A O 1
ATOM 1513 N N . ASP A 1 195 ? 4.765 13.471 -10.828 1.00 87.88 195 ASP A N 1
ATOM 1514 C CA . ASP A 1 195 ? 5.642 14.632 -11.002 1.00 87.88 195 ASP A CA 1
ATOM 1515 C C . ASP A 1 195 ? 7.010 14.280 -11.639 1.00 87.88 195 ASP A C 1
ATOM 1517 O O . ASP A 1 195 ? 7.293 13.146 -12.037 1.00 87.88 195 ASP A O 1
ATOM 1521 N N . SER A 1 196 ? 7.890 15.274 -11.779 1.00 89.88 196 SER A N 1
ATOM 1522 C CA . SER A 1 196 ? 9.219 15.074 -12.371 1.00 89.88 196 SER A CA 1
ATOM 1523 C C . SER A 1 196 ? 10.094 14.089 -11.590 1.0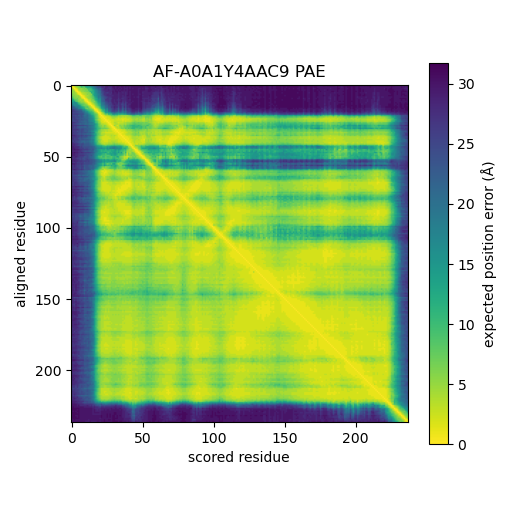0 89.88 196 SER A C 1
ATOM 1525 O O . SER A 1 196 ? 10.882 13.369 -12.207 1.00 89.88 196 SER A O 1
ATOM 1527 N N . LEU A 1 197 ? 9.950 14.020 -10.265 1.00 91.25 197 LEU A N 1
ATOM 1528 C CA . LEU A 1 197 ? 10.689 13.085 -9.424 1.00 91.25 197 LEU A CA 1
ATOM 1529 C C . LEU A 1 197 ? 10.220 11.652 -9.676 1.00 91.25 197 LEU A C 1
ATOM 1531 O O . LEU A 1 197 ? 11.050 10.777 -9.921 1.00 91.25 197 LEU A O 1
ATOM 1535 N N . PHE A 1 198 ? 8.908 11.421 -9.682 1.00 92.62 198 PHE A N 1
ATOM 1536 C CA . PHE A 1 198 ? 8.340 10.123 -10.034 1.00 92.62 198 PHE A CA 1
ATOM 1537 C C . PHE A 1 198 ? 8.825 9.657 -11.413 1.00 92.62 198 PHE A C 1
ATOM 1539 O O . PHE A 1 198 ? 9.267 8.520 -11.573 1.00 92.62 198 PHE A O 1
ATOM 1546 N N . ARG A 1 199 ? 8.795 10.551 -12.411 1.00 92.06 199 ARG A N 1
ATOM 1547 C CA . ARG A 1 199 ? 9.249 10.248 -13.778 1.00 92.06 199 ARG A CA 1
ATOM 1548 C C . ARG A 1 199 ? 10.714 9.828 -13.824 1.00 92.06 199 ARG A C 1
ATOM 1550 O O . ARG A 1 199 ? 11.043 8.901 -14.561 1.00 92.06 199 ARG A O 1
ATOM 1557 N N . ALA A 1 200 ? 11.574 10.492 -13.051 1.00 93.12 200 ALA A N 1
ATOM 1558 C CA . ALA A 1 200 ? 12.986 10.140 -12.953 1.00 93.12 200 ALA A CA 1
ATOM 1559 C C . ALA A 1 200 ? 13.170 8.742 -12.344 1.00 93.12 200 ALA A C 1
ATOM 1561 O O . ALA A 1 200 ? 13.830 7.901 -12.948 1.00 93.12 200 ALA A O 1
ATOM 1562 N N . LEU A 1 201 ? 12.504 8.462 -11.218 1.00 94.75 201 LEU A N 1
ATOM 1563 C CA . LEU A 1 201 ? 12.561 7.151 -10.562 1.00 94.75 201 LEU A CA 1
ATOM 1564 C C . LEU A 1 201 ? 12.058 6.029 -11.478 1.00 94.75 201 LEU A C 1
ATOM 1566 O O . LEU A 1 201 ? 12.709 4.996 -11.599 1.00 94.75 201 LEU A O 1
ATOM 1570 N N . TRP A 1 202 ? 10.938 6.244 -12.174 1.00 94.31 202 TRP A N 1
ATOM 1571 C CA . TRP A 1 202 ? 10.404 5.274 -13.132 1.00 94.31 202 TRP A CA 1
ATOM 1572 C C . TRP A 1 202 ?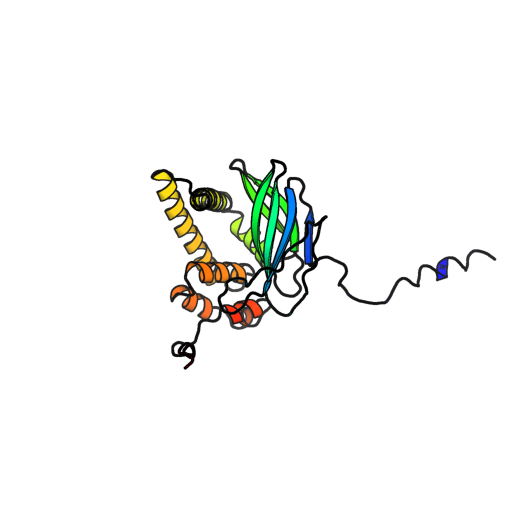 11.381 5.013 -14.291 1.00 94.31 202 TRP A C 1
ATOM 1574 O O . TRP A 1 202 ? 11.551 3.869 -14.715 1.00 94.31 202 TRP A O 1
ATOM 1584 N N . ALA A 1 203 ? 12.041 6.057 -14.806 1.00 91.69 203 ALA A N 1
ATOM 1585 C CA . ALA A 1 203 ? 12.990 5.938 -15.913 1.00 91.69 203 ALA A CA 1
ATOM 1586 C C . ALA A 1 203 ? 14.275 5.186 -15.524 1.00 91.69 203 ALA A C 1
ATOM 1588 O O . ALA A 1 203 ? 14.856 4.501 -16.369 1.00 91.69 203 ALA A O 1
ATOM 1589 N N . GLU A 1 204 ? 14.689 5.289 -14.261 1.00 93.25 204 GLU A N 1
ATOM 1590 C CA . GLU A 1 204 ? 15.855 4.600 -13.697 1.00 93.25 204 GLU A CA 1
ATOM 1591 C C . GLU A 1 204 ? 15.597 3.109 -13.407 1.00 93.25 204 GLU A C 1
ATOM 1593 O O . GLU A 1 204 ? 16.548 2.356 -13.189 1.00 93.25 204 GLU A O 1
ATOM 1598 N N . LEU A 1 205 ? 14.341 2.640 -13.465 1.00 94.62 205 LEU A N 1
ATOM 1599 C CA . LEU A 1 205 ? 14.032 1.225 -13.256 1.00 94.62 205 LEU A CA 1
ATOM 1600 C C . LEU A 1 205 ? 14.675 0.328 -14.335 1.00 94.62 205 LEU A C 1
ATOM 1602 O O . LEU A 1 205 ? 14.482 0.558 -15.545 1.00 94.62 205 LEU A O 1
ATOM 1606 N N . PRO A 1 206 ? 15.352 -0.769 -13.933 1.00 94.50 206 PRO A N 1
ATOM 1607 C CA . PRO A 1 206 ? 15.877 -1.757 -14.867 1.00 94.50 206 PRO A CA 1
ATOM 1608 C C . PRO A 1 206 ? 14.787 -2.300 -15.801 1.00 94.50 206 PRO A C 1
ATOM 1610 O O . PRO A 1 206 ? 13.635 -2.485 -15.403 1.00 94.50 206 PRO A O 1
ATOM 1613 N N . ALA A 1 207 ? 15.146 -2.584 -17.056 1.00 93.06 207 ALA A N 1
ATOM 1614 C CA . ALA A 1 207 ? 14.197 -3.105 -18.046 1.00 93.06 207 ALA A CA 1
ATOM 1615 C C . ALA A 1 207 ? 13.575 -4.444 -17.609 1.00 93.06 207 ALA A C 1
ATOM 1617 O O . ALA A 1 207 ? 12.393 -4.680 -17.841 1.00 93.06 207 ALA A O 1
ATOM 1618 N N . GLU A 1 208 ? 14.354 -5.282 -16.925 1.00 93.12 208 GLU A N 1
ATOM 1619 C CA . GLU A 1 208 ? 13.919 -6.565 -16.361 1.00 93.12 208 GLU A CA 1
ATOM 1620 C C . GLU A 1 208 ? 12.846 -6.388 -15.279 1.00 93.12 208 GLU A C 1
ATOM 1622 O O . GLU A 1 208 ? 11.891 -7.156 -15.229 1.00 93.12 208 GLU A O 1
ATOM 1627 N N . VAL A 1 209 ? 12.960 -5.338 -14.458 1.00 92.44 209 VAL A N 1
ATOM 1628 C CA . VAL A 1 209 ? 11.954 -4.991 -13.443 1.00 92.44 209 VAL A CA 1
ATOM 1629 C C . VAL A 1 209 ? 10.678 -4.502 -14.126 1.00 92.44 209 VAL A C 1
ATOM 1631 O O . VAL A 1 209 ? 9.593 -5.002 -13.833 1.00 92.44 209 VAL A O 1
ATOM 1634 N N . ARG A 1 210 ? 10.805 -3.587 -15.099 1.00 92.06 210 ARG A N 1
ATOM 1635 C CA . ARG A 1 210 ? 9.661 -3.051 -15.859 1.00 92.06 210 ARG A CA 1
ATOM 1636 C C . ARG A 1 210 ? 8.917 -4.119 -16.662 1.00 92.06 210 ARG A C 1
ATOM 1638 O O . ARG A 1 210 ? 7.702 -4.044 -16.778 1.00 92.06 210 ARG A O 1
ATOM 1645 N N . GLY A 1 211 ? 9.632 -5.100 -17.210 1.00 92.19 211 GLY A N 1
ATOM 1646 C CA . GLY A 1 211 ? 9.061 -6.213 -17.973 1.00 92.19 211 GLY A CA 1
ATOM 1647 C C . GLY A 1 211 ? 8.703 -7.451 -17.145 1.00 92.19 211 GLY A C 1
ATOM 1648 O O . GLY A 1 211 ? 8.226 -8.426 -17.720 1.00 92.19 211 GLY A O 1
ATOM 1649 N N . GLY A 1 212 ? 8.966 -7.438 -15.836 1.00 90.94 212 GLY A N 1
ATOM 1650 C CA . GLY A 1 212 ? 8.825 -8.593 -14.954 1.00 90.94 212 GLY A CA 1
ATOM 1651 C C . GLY A 1 212 ? 7.414 -8.791 -14.395 1.00 90.94 212 GLY A C 1
ATOM 1652 O O . GLY A 1 212 ? 6.419 -8.343 -14.960 1.00 90.94 212 GLY A O 1
ATOM 1653 N N . LYS A 1 213 ? 7.332 -9.449 -13.232 1.00 89.38 213 LYS A N 1
ATOM 1654 C CA . LYS A 1 213 ? 6.075 -9.823 -12.551 1.00 89.38 213 LYS A CA 1
ATOM 1655 C C . LYS A 1 213 ? 5.105 -8.647 -12.338 1.00 89.38 213 LYS A C 1
ATOM 1657 O O . LYS A 1 213 ? 3.897 -8.831 -12.422 1.00 89.38 213 LYS A O 1
ATOM 1662 N N . TYR A 1 214 ? 5.624 -7.439 -12.111 1.00 93.31 214 TYR A N 1
ATOM 1663 C CA . TYR A 1 214 ? 4.824 -6.236 -11.838 1.00 93.31 214 TYR A CA 1
ATOM 1664 C C . TYR A 1 214 ? 4.559 -5.370 -13.078 1.00 93.31 214 TYR A C 1
ATOM 1666 O O . TYR A 1 214 ? 4.039 -4.261 -12.951 1.00 93.31 214 TYR A O 1
ATOM 1674 N N . LYS A 1 215 ? 4.877 -5.869 -14.283 1.00 93.56 215 LYS A N 1
ATOM 1675 C CA . LYS A 1 215 ? 4.644 -5.163 -15.550 1.00 93.56 215 LYS A CA 1
ATOM 1676 C C . LYS A 1 215 ? 3.225 -4.584 -15.680 1.00 93.56 215 LYS A C 1
ATOM 1678 O O . LYS A 1 215 ? 3.139 -3.417 -16.056 1.00 93.56 215 LYS A O 1
ATOM 1683 N N . PRO A 1 216 ? 2.132 -5.294 -15.323 1.00 92.31 216 PRO A N 1
ATOM 1684 C CA . PRO A 1 216 ? 0.786 -4.727 -15.431 1.00 92.31 216 PRO A CA 1
ATOM 1685 C C . PRO A 1 216 ? 0.606 -3.416 -14.651 1.00 92.31 216 PRO A C 1
ATOM 1687 O O . PRO A 1 216 ? -0.064 -2.508 -15.131 1.00 92.31 216 PRO A O 1
ATOM 1690 N N . LEU A 1 217 ? 1.247 -3.269 -13.485 1.00 93.56 217 LEU A N 1
ATOM 1691 C CA . LEU A 1 217 ? 1.250 -2.006 -12.743 1.00 93.56 217 LEU A CA 1
ATOM 1692 C C . LEU A 1 217 ? 2.141 -0.960 -13.418 1.00 93.56 217 LEU A C 1
ATOM 1694 O O . LEU A 1 217 ? 1.756 0.200 -13.545 1.00 93.56 217 LEU A O 1
ATOM 1698 N N . PHE A 1 218 ? 3.345 -1.349 -13.838 1.00 92.81 218 PHE A N 1
ATOM 1699 C CA . PHE A 1 218 ? 4.299 -0.410 -14.426 1.00 92.81 218 PHE A CA 1
ATOM 1700 C C . PHE A 1 218 ? 3.844 0.165 -15.766 1.00 92.81 218 PHE A C 1
ATOM 1702 O O . PHE A 1 218 ? 4.157 1.324 -16.040 1.00 92.81 218 PHE A O 1
ATOM 1709 N N . ASP A 1 219 ? 3.076 -0.595 -16.547 1.00 91.19 219 ASP A N 1
ATOM 1710 C CA . ASP A 1 219 ? 2.411 -0.110 -17.757 1.00 91.19 219 ASP A CA 1
ATOM 1711 C C . ASP A 1 219 ? 1.396 0.997 -17.421 1.00 91.19 219 ASP A C 1
ATOM 1713 O O . ASP A 1 219 ? 1.360 2.026 -18.091 1.00 91.19 219 ASP A O 1
ATOM 1717 N N . LEU A 1 220 ? 0.616 0.838 -16.342 1.00 89.56 220 LEU A N 1
ATOM 1718 C CA . LEU A 1 220 ? -0.334 1.861 -15.877 1.00 89.56 220 LEU A CA 1
ATOM 1719 C C . LEU A 1 220 ? 0.381 3.108 -15.352 1.00 89.56 220 LEU A C 1
ATOM 1721 O O . LEU A 1 220 ? -0.063 4.235 -15.583 1.00 89.56 220 LEU A O 1
ATOM 1725 N N . LEU A 1 221 ? 1.484 2.900 -14.634 1.00 90.19 221 LEU A N 1
ATOM 1726 C CA . LEU A 1 221 ? 2.306 3.941 -14.025 1.00 90.19 221 LEU A CA 1
ATOM 1727 C C . LEU A 1 221 ? 3.176 4.696 -15.033 1.00 90.19 221 LEU A C 1
ATOM 1729 O O . LEU A 1 221 ? 3.634 5.796 -14.713 1.00 90.19 221 LEU A O 1
ATOM 1733 N N . GLN A 1 222 ? 3.387 4.144 -16.231 1.00 88.50 222 GLN A N 1
ATOM 1734 C CA . GLN A 1 222 ? 4.244 4.732 -17.251 1.00 88.50 222 GLN A CA 1
ATOM 1735 C C . GLN A 1 222 ? 3.887 6.212 -17.468 1.00 88.50 222 GLN A C 1
ATOM 1737 O O . GLN A 1 222 ? 2.735 6.544 -17.765 1.00 88.50 222 GLN A O 1
ATOM 1742 N N . PRO A 1 223 ? 4.844 7.137 -17.289 1.00 81.81 223 PRO A N 1
ATOM 1743 C CA . PRO A 1 223 ? 4.605 8.532 -17.605 1.00 81.81 223 PRO A CA 1
ATOM 1744 C C . PRO A 1 223 ? 4.298 8.710 -19.091 1.00 81.81 223 PRO A C 1
ATOM 1746 O O . PRO A 1 223 ? 4.995 8.140 -19.932 1.00 81.81 223 PRO A O 1
ATOM 1749 N N . ALA A 1 224 ? 3.325 9.565 -19.415 1.00 74.44 224 ALA A N 1
ATOM 1750 C CA . ALA A 1 224 ? 3.113 10.001 -20.792 1.00 74.44 224 ALA A CA 1
ATOM 1751 C C . ALA A 1 224 ? 4.419 10.574 -21.362 1.00 74.44 224 ALA A C 1
ATOM 1753 O O . ALA A 1 224 ? 5.113 11.351 -20.680 1.00 74.44 224 ALA A O 1
ATOM 1754 N N . ALA A 1 225 ? 4.749 10.196 -22.599 1.00 62.62 225 ALA A N 1
ATOM 1755 C CA . ALA A 1 225 ? 5.896 10.753 -23.298 1.00 62.62 225 ALA A CA 1
ATOM 1756 C C . ALA A 1 225 ? 5.748 12.281 -23.354 1.00 62.62 225 ALA A C 1
ATOM 1758 O O . ALA A 1 225 ? 4.659 12.804 -23.601 1.00 62.62 225 ALA A O 1
ATOM 1759 N N . ALA A 1 226 ? 6.829 13.017 -23.089 1.00 48.16 226 ALA A N 1
ATOM 1760 C CA . ALA A 1 226 ? 6.807 14.472 -23.198 1.00 48.16 226 ALA A CA 1
ATOM 1761 C C . ALA A 1 226 ? 6.446 14.858 -24.646 1.00 48.16 226 ALA A C 1
ATOM 1763 O O . ALA A 1 226 ? 7.271 14.708 -25.544 1.00 48.16 226 ALA A O 1
ATOM 1764 N N . GLY A 1 227 ? 5.204 15.306 -24.867 1.00 49.28 227 GLY A N 1
ATOM 1765 C CA . GLY A 1 227 ? 4.682 15.667 -26.190 1.00 49.28 227 GLY A CA 1
ATOM 1766 C C . GLY A 1 227 ? 3.415 14.931 -26.641 1.00 49.28 227 GLY A C 1
ATOM 1767 O O . GLY A 1 227 ? 2.855 15.318 -27.663 1.00 49.28 227 GLY A O 1
ATOM 1768 N N . GLU A 1 228 ? 2.916 13.934 -25.906 1.00 41.91 228 GLU A N 1
ATOM 1769 C CA . GLU A 1 228 ? 1.576 13.390 -26.164 1.00 41.91 228 GLU A CA 1
ATOM 1770 C C . GLU A 1 228 ? 0.529 14.301 -25.519 1.00 41.91 228 GLU A C 1
ATOM 1772 O O . GLU A 1 228 ? 0.287 14.270 -24.312 1.00 41.91 228 GLU A O 1
ATOM 1777 N N . ALA A 1 229 ? -0.047 15.178 -26.340 1.00 42.03 229 ALA A N 1
ATOM 1778 C CA . ALA A 1 229 ? -1.226 15.941 -25.978 1.00 42.03 229 ALA A CA 1
ATOM 1779 C C . ALA A 1 229 ? -2.349 14.975 -25.574 1.00 42.03 229 ALA A C 1
ATOM 1781 O O . ALA A 1 229 ? -2.650 14.016 -26.286 1.00 42.03 229 ALA A O 1
ATOM 1782 N N . THR A 1 230 ? -2.980 15.255 -24.437 1.00 42.03 230 THR A N 1
ATOM 1783 C CA . THR A 1 230 ? -4.285 14.714 -24.062 1.00 42.03 230 THR A CA 1
ATOM 1784 C C . THR A 1 230 ? -5.223 14.824 -25.269 1.00 42.03 230 THR A C 1
ATOM 1786 O O . THR A 1 230 ? -5.293 15.912 -25.849 1.00 42.03 230 THR A O 1
ATOM 1789 N N . PRO A 1 231 ? -5.946 13.766 -25.685 1.00 40.69 231 PRO A N 1
ATOM 1790 C CA . PRO A 1 231 ? -6.974 13.944 -26.695 1.00 40.69 231 PRO A CA 1
ATOM 1791 C C . PRO A 1 231 ? -8.001 14.928 -26.134 1.00 40.69 231 PRO A C 1
ATOM 1793 O O . PRO A 1 231 ? -8.544 14.726 -25.044 1.00 40.69 231 PRO A O 1
ATOM 1796 N N . GLU A 1 232 ? -8.205 16.024 -26.863 1.00 41.25 232 GLU A N 1
ATOM 1797 C CA . GLU A 1 232 ? -9.256 16.988 -26.580 1.00 41.25 232 GLU A CA 1
ATOM 1798 C C . GLU A 1 232 ? -10.573 16.233 -26.419 1.00 41.25 232 GLU A C 1
ATOM 1800 O O . GLU A 1 232 ? -10.973 15.416 -27.253 1.00 41.25 232 GLU A O 1
ATOM 1805 N N . THR A 1 233 ? -11.242 16.491 -25.303 1.00 37.62 233 THR A N 1
ATOM 1806 C CA . THR A 1 233 ? -12.624 16.095 -25.098 1.00 37.62 233 THR A CA 1
ATOM 1807 C C . THR A 1 233 ? -13.421 16.730 -26.232 1.00 37.62 233 THR A C 1
ATOM 1809 O O . THR A 1 233 ? -13.521 17.953 -26.309 1.00 37.62 233 THR A O 1
ATOM 1812 N N . ASN A 1 234 ? -13.938 15.901 -27.144 1.00 39.59 234 ASN A N 1
ATOM 1813 C CA . ASN A 1 234 ? -14.881 16.320 -28.174 1.00 39.59 234 ASN A CA 1
ATOM 1814 C C . ASN A 1 234 ? -16.031 17.073 -27.496 1.00 39.59 234 ASN A C 1
ATOM 1816 O O . ASN A 1 234 ? -16.921 16.459 -26.903 1.00 39.59 234 ASN A O 1
ATOM 1820 N N . ASN A 1 235 ? -16.021 18.400 -27.598 1.00 37.38 235 ASN A N 1
ATOM 1821 C CA . ASN A 1 235 ? -17.223 19.182 -27.394 1.00 37.38 235 ASN A CA 1
ATOM 1822 C C . ASN A 1 235 ? -18.152 18.863 -28.559 1.00 37.38 235 ASN A C 1
ATOM 1824 O O . ASN A 1 235 ? -17.915 19.254 -29.701 1.00 37.38 235 ASN A O 1
ATOM 1828 N N . ALA A 1 236 ? -19.189 18.099 -28.236 1.00 40.72 236 ALA A N 1
ATOM 1829 C CA . ALA A 1 236 ? -20.358 17.936 -29.066 1.00 40.72 236 ALA A CA 1
ATOM 1830 C C . ALA A 1 236 ? -20.942 19.309 -29.435 1.00 40.72 236 ALA A C 1
ATOM 1832 O O . ALA A 1 236 ? -21.167 20.151 -28.562 1.00 40.72 236 ALA A O 1
ATOM 1833 N N . LEU A 1 237 ? -21.230 19.480 -30.724 1.00 36.00 237 LEU A N 1
ATOM 1834 C CA . LEU A 1 237 ? -22.323 20.298 -31.240 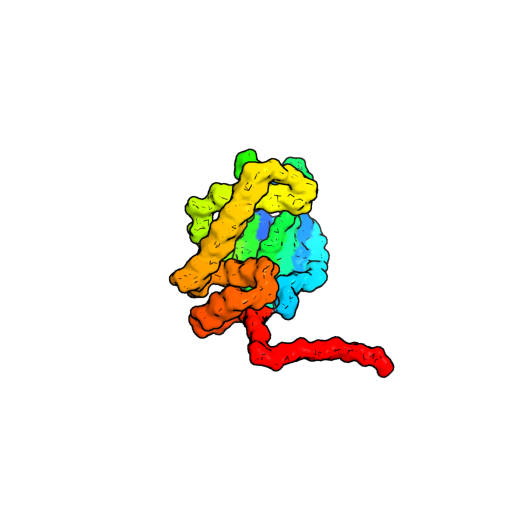1.00 36.00 237 LEU A CA 1
ATOM 1835 C C . LEU A 1 237 ? -23.095 19.453 -32.253 1.00 36.00 237 LEU A C 1
ATOM 1837 O O . LEU A 1 237 ? -22.429 18.802 -33.091 1.00 36.00 237 LEU A O 1
#

Solvent-accessible surface area (backbone atoms only — not comparable to full-atom values): 13927 Å² total; per-residue (Å²): 142,88,74,77,71,67,71,67,71,76,65,74,84,68,89,83,85,73,96,72,79,67,48,33,34,32,45,49,46,89,56,39,44,56,51,26,57,30,39,20,58,54,45,82,83,75,50,57,53,81,59,47,87,54,62,73,41,86,51,46,42,78,63,88,83,45,98,46,35,30,33,32,38,42,32,33,32,34,77,90,66,50,78,47,78,48,80,46,78,44,52,58,88,48,37,40,31,33,69,28,60,47,68,50,100,85,68,48,77,42,75,42,60,39,60,38,66,33,60,46,42,38,53,64,72,42,55,91,45,43,72,60,52,50,53,36,52,55,51,50,52,38,48,76,73,71,47,82,71,53,75,67,54,48,54,47,40,56,50,41,52,52,49,53,53,51,49,49,53,48,46,40,71,78,42,52,79,43,56,30,32,62,57,51,52,48,52,49,33,69,74,53,71,56,38,74,65,51,47,50,57,61,69,68,47,53,68,66,51,52,70,36,97,56,21,61,54,46,64,56,65,52,72,79,62,95,82,71,72,76,79,75,80,80,78,83,128

Foldseek 3Di:
DPDPPVVVVVPVPPDDDDVQPAALEFEDAPFKFFQFKWKAFCAQQSDGDPTDGTHGDDGHHHDDQDQAKMWIKTWMAGNVGDIDIDIDIRAHPFRWYFHYWDQDPLRDTDTPIDRQQLVVLCCVVCVVVVVLVSLLVSLVVCVVVVHDDDPVSVVSNVVSVVVVLVVLLVCCQVPVQRSNVLVSLSVVCVVPVCDPSSQVSLVPRDPCSCPDRSVNSSVSSHDDDVPPDDPPDPPDD

Secondary structure (DSSP, 8-state):
--SSSSTTSSSSSS----S--S-SEEE--SSEEEEEEEEEEB-TTSSB-SPBPPPP-SSEE-----SSPEEEEEEEEETTS-EEEEEEEE-TT--EEEEEEEE-TT--EEEEEES-HHHHHHHHHHGGGHHHHHHHHHHHHHHHTT----HHHHHHHHHHHHHHHHHHHHHHHH-TTSTHHHHHHHHHHHHHTS-HHHHHHHHHS-HHHHTSTTHHHHHHHPPPPTT----------

Radius of gyration: 22.0 Å; Cα contacts (8 Å, |Δi|>4): 303; chains: 1; bounding box: 41×85×54 Å

Nearest PDB structures (foldseek):
  6fel-assembly2_C  TM=4.281E-01  e=5.656E+00  Homo sapiens
  6yr5-assembly2_C  TM=4.434E-01  e=7.173E+00  Homo sapiens
  2fbn-assembly1_B  TM=3.302E-01  e=4.202E+00  Plasmodium falciparum

pLDDT: mean 81.12, std 17.75, range [30.72, 98.0]

Sequence (237 aa):
MQKTLILLMLLAAVSCGGDSQAPRIAASLDDATLDGVEYAPLEGSLQAGSYTAATPLGGGYDIPDQERVESVRLLFTTLDGYPEQWQLLLFPGERLRIDGVLHDDEGNAELEIRGSEPYETLDREEYPFRPQIRRLTTLERIVDAGGQLDEQQQLELDSLAAWHRAYRIECIRTNPASAATAVRLYDLALETGRDSLFRALWAELPAEVRGGKYKPLFDLLQPAAAGEATPETNNAL

Mean predicted aligned error: 9.97 Å